Protein AF-A0A7R8ZAE7-F1 (afdb_monomer)

Mean predicted aligned error: 21.18 Å

Solvent-accessible surface area (backbone atoms only — not comparable to full-atom values): 18355 Å² total; per-residue (Å²): 119,70,64,64,54,54,56,55,52,54,53,54,56,59,55,32,67,77,64,79,50,84,82,79,81,77,78,76,81,78,77,84,82,72,87,72,82,91,66,80,77,83,70,81,91,66,102,62,55,78,69,54,59,76,71,53,77,80,89,60,88,59,81,51,98,83,47,67,68,81,86,52,78,82,46,91,56,41,75,66,71,71,48,90,68,58,96,81,78,57,62,100,84,60,82,83,67,78,91,69,73,86,72,80,74,82,67,72,57,91,84,67,61,72,69,82,79,53,76,86,66,75,74,71,74,77,72,50,78,88,81,50,87,70,80,78,78,74,77,74,77,67,88,65,77,55,96,80,68,68,75,81,80,65,85,66,80,85,62,74,58,62,46,77,47,93,97,52,74,79,40,80,46,57,70,58,51,72,47,81,64,49,62,66,88,79,42,41,18,73,85,78,63,48,74,64,72,59,60,33,31,40,35,93,87,70,48,31,35,36,58,69,59,50,52,54,55,65,68,49,84,49,71,69,55,50,60,57,58,69,64,42,42,66,36,26,54,37,70,80,40,30,47,30,90,73,36,91,58,68,51,77,71,49,57,70,70,57,50,53,53,49,41,53,51,45,26,54,46,47,69,77,58,79,130

Organism: Timema douglasi (NCBI:txid61478)

Secondary structure (DSSP, 8-state):
-HHHHHHHHHHHHHHHHTTT------PPPPP----S-------------HHHHHHS----TT-STT-S-TT-TT-TTHHHHSS---TTSS-TT---S-S-------PPPTTSS-GGGS--------PPGGG--SPP------SSPPTT-S-TT--------EE--TTS--EE--SS-EE--S-GGG-B-TTT-PBP-SEEEE-TTS-EEEHHHHHHHHHS--HHHHHHHHTPEEEEEGGGTEE-TTSS--EE-S-HHHHHHHHHHHHHHHTT---

Foldseek 3Di:
DVVVVVVVVVVVVVVCVVVVHDDDDDDDDDDPPDPDDPDDPPDPDDPDDPVVVVVDDDPDQQPDPPRPPPPPCPPPCNCVVVDDADPVNDDPPDDPDDPDDPPPPPPDDPVPDPPVPDPPPVPPPPQPPPNDPDDPPPPPPDPDDDVPSDPPPPPQPLDFDWDDDDVDDIHGDFPAAEDEDLDQPLQAAPPPRDREAFKWWAAPVRHIHHPVRLVVLVVPPDPVSVVRSVRIGIHTYCVCQWHNVSHPDTHGPDDPVVVVVVRVVRSSCCSVDDD

pLDDT: mean 73.82, std 14.14, range [43.09, 95.56]

Radius of gyration: 37.54 Å; Cα contacts (8 Å, |Δi|>4): 171; chains: 1; bounding box: 93×67×87 Å

Sequence (275 aa):
MVEARRKKWKLYKLAAVKVDFQYVAQPKKKELIAFGSKLERRVLSSDTTRFSRQHTPELLHNITPNMYNLKKINSAFYPIISKVTSRKGVGGVAQTAIRFTSQISTTPAPTTYDVTRFPLTSHNMNRYPFNSSKPRVMVVCDNNPGPGTYHVNSKRDRRIEFEHSFGGRKTLRPAVPIKCVPSKSNMMCGECGMTLKGDYWEHRDRTLLCQSCMVSLRTIQDKNTKRKLLNFKKVRECSFIHHHENTTAAIILMDSKSLRRLQNKEAYFQEYFQC

InterPro domains:
  IPR010736 Sperm-tail PG-rich repeat [PF07004] (144-171)
  IPR033602 Ciliary microtubule-associated protein 3 [PTHR31508] (25-273)

Structure (mmCIF, N/CA/C/O backbone):
data_AF-A0A7R8ZAE7-F1
#
_entry.id   AF-A0A7R8ZAE7-F1
#
loop_
_atom_site.group_PDB
_atom_site.id
_atom_site.type_symbol
_atom_site.label_atom_id
_atom_site.label_alt_id
_atom_site.label_comp_id
_atom_site.label_asym_id
_atom_site.label_entity_id
_atom_site.label_seq_id
_atom_site.pdbx_PDB_ins_code
_atom_site.Cartn_x
_atom_site.Cartn_y
_atom_site.Cartn_z
_atom_site.occupancy
_atom_site.B_iso_or_equiv
_atom_site.auth_seq_id
_atom_site.auth_comp_id
_atom_site.auth_asym_id
_atom_site.auth_atom_id
_atom_site.pdbx_PDB_model_num
ATOM 1 N N . MET A 1 1 ? 34.296 19.499 9.124 1.00 48.69 1 MET A N 1
ATOM 2 C CA . MET A 1 1 ? 34.342 20.924 9.558 1.00 48.69 1 MET A CA 1
ATOM 3 C C . MET A 1 1 ? 35.678 21.349 10.186 1.00 48.69 1 MET A C 1
ATOM 5 O O . MET A 1 1 ? 36.113 22.470 9.948 1.00 48.69 1 MET A O 1
ATOM 9 N N . VAL A 1 2 ? 36.355 20.489 10.960 1.00 44.78 2 VAL A N 1
ATOM 10 C CA . VAL A 1 2 ? 37.633 20.817 11.637 1.00 44.78 2 VAL A CA 1
ATOM 11 C C . VAL A 1 2 ? 38.808 20.998 10.657 1.00 44.78 2 VAL A C 1
ATOM 13 O O . VAL A 1 2 ? 39.614 21.913 10.820 1.00 44.78 2 VAL A O 1
ATOM 16 N N . GLU A 1 3 ? 38.879 20.198 9.591 1.00 47.09 3 GLU A N 1
ATOM 17 C CA . GLU A 1 3 ? 39.958 20.284 8.590 1.00 47.09 3 GLU A CA 1
ATOM 18 C C . GLU A 1 3 ? 39.911 21.550 7.728 1.00 47.09 3 GLU A C 1
ATOM 20 O O . GLU A 1 3 ? 40.950 22.156 7.461 1.00 47.09 3 GLU A O 1
ATOM 25 N N . ALA A 1 4 ? 38.712 22.008 7.357 1.00 53.62 4 ALA A N 1
ATOM 26 C CA . ALA A 1 4 ? 38.531 23.258 6.618 1.00 53.62 4 ALA A CA 1
ATOM 27 C C . ALA A 1 4 ? 39.039 24.469 7.425 1.00 53.62 4 ALA A C 1
ATOM 29 O O . ALA A 1 4 ? 39.687 25.363 6.880 1.00 53.62 4 ALA A O 1
ATOM 30 N N . ARG A 1 5 ? 38.835 24.453 8.751 1.00 52.09 5 ARG A N 1
ATOM 31 C CA . ARG A 1 5 ? 39.381 25.457 9.678 1.00 52.09 5 ARG A CA 1
ATOM 32 C C . ARG A 1 5 ? 40.913 25.435 9.724 1.00 52.09 5 ARG A C 1
ATOM 34 O O . ARG A 1 5 ? 41.522 26.501 9.707 1.00 52.09 5 ARG A O 1
ATOM 41 N N . ARG A 1 6 ? 41.541 24.250 9.716 1.00 56.09 6 ARG A N 1
ATOM 42 C CA . ARG A 1 6 ? 43.012 24.104 9.708 1.00 56.09 6 ARG A CA 1
ATOM 43 C C . ARG A 1 6 ? 43.656 24.625 8.418 1.00 56.09 6 ARG A C 1
ATOM 45 O O . ARG A 1 6 ? 44.686 25.291 8.493 1.00 56.09 6 ARG A O 1
ATOM 52 N N . LYS A 1 7 ? 43.048 24.376 7.249 1.00 63.00 7 LYS A N 1
ATOM 53 C CA . LYS A 1 7 ? 43.547 24.892 5.956 1.00 63.00 7 LYS A CA 1
ATOM 54 C C . LYS A 1 7 ? 43.477 26.420 5.878 1.00 63.00 7 LYS A C 1
ATOM 56 O O . LYS A 1 7 ? 44.447 27.050 5.465 1.00 63.00 7 LYS A O 1
ATOM 61 N N . LYS A 1 8 ? 42.381 27.021 6.357 1.00 59.00 8 LYS A N 1
ATOM 62 C CA . LYS A 1 8 ? 42.210 28.484 6.379 1.00 59.00 8 LYS A CA 1
ATOM 63 C C . LYS A 1 8 ? 43.237 29.175 7.292 1.00 59.00 8 LYS A C 1
ATOM 65 O O . LYS A 1 8 ? 43.762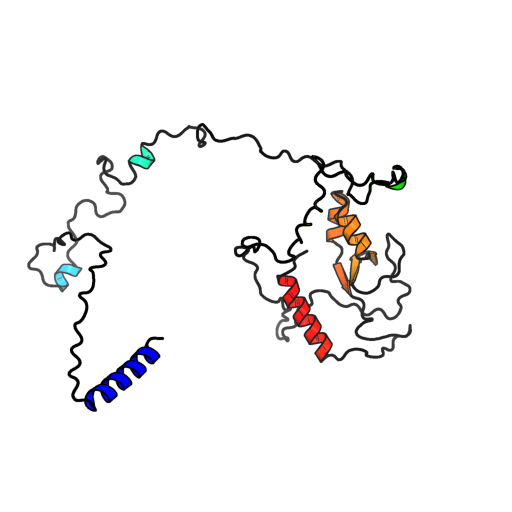 30.222 6.942 1.00 59.00 8 LYS A O 1
ATOM 70 N N . TRP A 1 9 ? 43.591 28.550 8.419 1.00 59.94 9 TRP A N 1
ATOM 71 C CA . TRP A 1 9 ? 44.586 29.078 9.365 1.00 59.94 9 TRP A CA 1
ATOM 72 C C . TRP A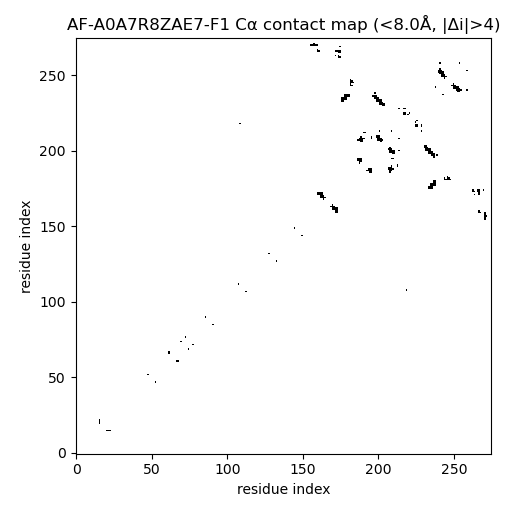 1 9 ? 46.012 29.129 8.790 1.00 59.94 9 TRP A C 1
ATOM 74 O O . TRP A 1 9 ? 46.743 30.085 9.037 1.00 59.94 9 TRP A O 1
ATOM 84 N N . LYS A 1 10 ? 46.401 28.134 7.979 1.00 61.75 10 LYS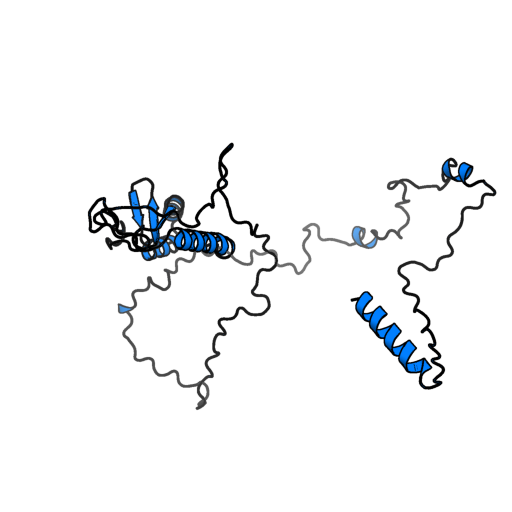 A N 1
ATOM 85 C CA . LYS A 1 10 ? 47.708 28.130 7.296 1.00 61.75 10 LYS A CA 1
ATOM 86 C C . LYS A 1 10 ? 47.837 29.271 6.280 1.00 61.75 10 LYS A C 1
ATOM 88 O O . LYS A 1 10 ? 48.898 29.881 6.202 1.00 61.75 10 LYS A O 1
ATOM 93 N N . LEU A 1 11 ? 46.758 29.586 5.558 1.00 60.47 11 LEU A N 1
ATOM 94 C CA . LEU A 1 11 ? 46.719 30.690 4.590 1.00 60.47 11 LEU A CA 1
ATOM 95 C C . LEU A 1 11 ? 46.919 32.058 5.257 1.00 60.47 11 LEU A C 1
ATOM 97 O O . LEU A 1 11 ? 47.728 32.847 4.779 1.00 60.47 11 LEU A O 1
ATOM 101 N N . TYR A 1 12 ? 46.263 32.320 6.392 1.00 63.22 12 TYR A N 1
ATOM 102 C CA . TYR A 1 12 ? 46.444 33.586 7.116 1.00 63.22 12 TYR A CA 1
ATOM 103 C C . TYR A 1 12 ? 47.854 33.745 7.697 1.00 63.22 12 TYR A C 1
ATOM 105 O O . TYR A 1 12 ? 48.397 34.845 7.689 1.00 63.22 12 TYR A O 1
ATOM 113 N N . LYS A 1 13 ? 48.479 32.647 8.143 1.00 60.66 13 LYS A N 1
ATOM 114 C CA . LYS A 1 13 ? 49.855 32.674 8.655 1.00 60.66 13 LYS A CA 1
ATOM 115 C C . LYS A 1 13 ? 50.875 32.971 7.548 1.00 60.66 13 LYS A C 1
ATOM 117 O O . LYS A 1 13 ? 51.798 33.739 7.774 1.00 60.66 13 LYS A O 1
ATOM 122 N N . LEU A 1 14 ? 50.678 32.409 6.352 1.00 60.94 14 LEU A N 1
ATOM 123 C CA . LEU A 1 14 ? 51.508 32.695 5.173 1.00 60.94 14 LEU A CA 1
ATOM 124 C C . LEU A 1 14 ? 51.332 34.135 4.669 1.00 60.94 14 LEU A C 1
ATOM 126 O O . LEU A 1 14 ? 52.306 34.753 4.252 1.00 60.94 14 LEU A O 1
ATOM 130 N N . ALA A 1 15 ? 50.112 34.675 4.729 1.00 60.59 15 ALA A N 1
ATOM 131 C CA . ALA A 1 15 ? 49.842 36.060 4.352 1.00 60.59 15 ALA A CA 1
ATOM 132 C C . ALA A 1 15 ? 50.469 37.068 5.333 1.00 60.59 15 ALA A C 1
ATOM 134 O O . ALA A 1 15 ? 51.008 38.075 4.891 1.00 60.59 15 ALA A O 1
ATOM 135 N N . ALA A 1 16 ? 50.464 36.783 6.641 1.00 59.00 16 ALA A N 1
ATOM 136 C CA . ALA A 1 16 ? 51.041 37.667 7.661 1.00 59.00 16 ALA A CA 1
ATOM 137 C C . ALA A 1 16 ? 52.574 37.803 7.564 1.00 59.00 16 ALA A C 1
ATOM 139 O O . ALA A 1 16 ? 53.104 38.880 7.817 1.00 59.00 16 ALA A O 1
ATOM 140 N N . VAL A 1 17 ? 53.278 36.745 7.135 1.00 59.94 17 VAL A N 1
ATOM 141 C CA . VAL A 1 17 ? 54.744 36.760 6.929 1.00 59.94 17 VAL A CA 1
ATOM 142 C C . VAL A 1 17 ? 55.161 37.697 5.789 1.00 59.94 17 VAL A C 1
ATOM 144 O O . VAL A 1 17 ? 56.265 38.218 5.810 1.00 59.94 17 VAL A O 1
ATOM 147 N N . LYS A 1 18 ? 54.288 37.951 4.805 1.00 61.53 18 LYS A N 1
ATOM 148 C CA . LYS A 1 18 ? 54.584 38.871 3.693 1.00 61.53 18 LYS A CA 1
ATOM 149 C C . LYS A 1 18 ? 54.455 40.357 4.052 1.00 61.53 18 LYS A C 1
ATOM 151 O O . LYS A 1 18 ? 54.805 41.185 3.222 1.00 61.53 18 LYS A O 1
ATOM 156 N N . VAL A 1 19 ? 53.906 40.695 5.221 1.00 66.44 19 VAL A N 1
ATOM 157 C CA . VAL A 1 19 ? 53.511 42.074 5.577 1.00 66.44 19 VAL A CA 1
ATOM 158 C C . VAL A 1 19 ? 54.167 42.535 6.891 1.00 66.44 19 VAL A C 1
ATOM 160 O O . VAL A 1 19 ? 53.728 43.515 7.475 1.00 66.44 19 VAL A O 1
ATOM 163 N N . ASP A 1 20 ? 55.182 41.821 7.400 1.00 64.19 20 ASP A N 1
ATOM 164 C CA . ASP A 1 20 ? 55.840 42.086 8.700 1.00 64.19 20 ASP A CA 1
ATOM 165 C C . ASP A 1 20 ? 54.861 42.334 9.868 1.00 64.19 20 ASP A C 1
ATOM 167 O O . ASP A 1 20 ? 55.156 43.006 10.855 1.00 64.19 20 ASP A O 1
ATOM 171 N N . PHE A 1 21 ? 53.659 41.756 9.784 1.00 65.06 21 PHE A N 1
ATOM 172 C CA . PHE A 1 21 ? 52.625 41.942 10.790 1.00 65.06 21 PHE A CA 1
ATOM 173 C C . PHE A 1 21 ? 52.765 40.869 11.871 1.00 65.06 21 PHE A C 1
ATOM 175 O O . PHE A 1 21 ? 52.460 39.690 11.656 1.00 65.06 21 PHE A O 1
ATOM 182 N N . GLN A 1 22 ? 53.214 41.270 13.062 1.00 65.62 22 GLN A N 1
ATOM 183 C CA . GLN A 1 22 ? 53.365 40.366 14.199 1.00 65.62 22 GLN A CA 1
ATOM 184 C C . GLN A 1 22 ? 51.987 39.985 14.765 1.00 65.62 22 GLN A C 1
ATOM 186 O O . GLN A 1 22 ? 51.376 40.696 15.560 1.00 65.62 22 GLN A O 1
ATOM 191 N N . TYR A 1 23 ? 51.469 38.835 14.338 1.00 61.50 23 TYR A N 1
ATOM 192 C CA . TYR A 1 23 ? 50.181 38.325 14.801 1.00 61.50 23 TYR A CA 1
ATOM 193 C C . TYR A 1 23 ? 50.268 37.821 16.255 1.00 61.50 23 TYR A C 1
ATOM 195 O O . TYR A 1 23 ? 50.682 36.688 16.508 1.00 61.50 23 TYR A O 1
ATOM 203 N N . VAL A 1 24 ? 49.848 38.646 17.220 1.00 70.75 24 VAL A N 1
ATOM 204 C CA . VAL A 1 24 ? 49.746 38.268 18.641 1.00 70.75 24 VAL A CA 1
ATOM 205 C C . VAL A 1 24 ? 48.351 37.703 18.922 1.00 70.75 24 VAL A C 1
ATOM 207 O O . VAL A 1 24 ? 47.401 38.426 19.215 1.00 70.75 24 VAL A O 1
ATOM 210 N N . ALA A 1 25 ? 48.202 36.381 18.829 1.00 67.81 25 ALA A N 1
ATOM 211 C CA . ALA A 1 25 ? 46.973 35.710 19.243 1.00 67.81 25 ALA A CA 1
ATOM 212 C C . ALA A 1 25 ? 46.916 35.624 20.774 1.00 67.81 25 ALA A C 1
ATOM 214 O O . ALA A 1 25 ? 47.549 34.751 21.362 1.00 67.81 25 ALA A O 1
ATOM 215 N N . GLN A 1 26 ? 46.141 36.491 21.428 1.00 73.19 26 GLN A N 1
ATOM 216 C CA . GLN A 1 26 ? 45.842 36.322 22.851 1.00 73.19 26 GLN A CA 1
ATOM 217 C C . GLN A 1 26 ? 44.805 35.196 23.022 1.00 73.19 26 GLN A C 1
ATOM 219 O O . GLN A 1 26 ? 43.660 35.346 22.578 1.00 73.19 26 GLN A O 1
ATOM 224 N N . PRO A 1 27 ? 45.154 34.043 23.627 1.00 70.31 27 PRO A N 1
ATOM 225 C CA . PRO A 1 27 ? 44.177 32.991 23.861 1.00 70.31 27 PRO A CA 1
ATOM 226 C C . PRO A 1 27 ? 43.151 33.477 24.893 1.00 70.31 27 PRO A C 1
ATOM 228 O O . PRO A 1 27 ? 43.508 33.820 26.020 1.00 70.31 27 PRO A O 1
ATOM 231 N N . LYS A 1 28 ? 41.860 33.484 24.536 1.00 71.19 28 LYS A N 1
ATOM 232 C CA . LYS A 1 28 ? 40.790 33.735 25.515 1.00 71.19 28 LYS A CA 1
ATOM 233 C C . LYS A 1 28 ? 40.873 32.682 26.626 1.00 71.19 28 LYS A C 1
ATOM 235 O O . LYS A 1 28 ? 40.905 31.483 26.334 1.00 71.19 28 LYS A O 1
ATOM 240 N N . LYS A 1 29 ? 40.895 33.122 27.891 1.00 73.94 29 LYS A N 1
ATOM 241 C CA . LYS A 1 29 ? 40.7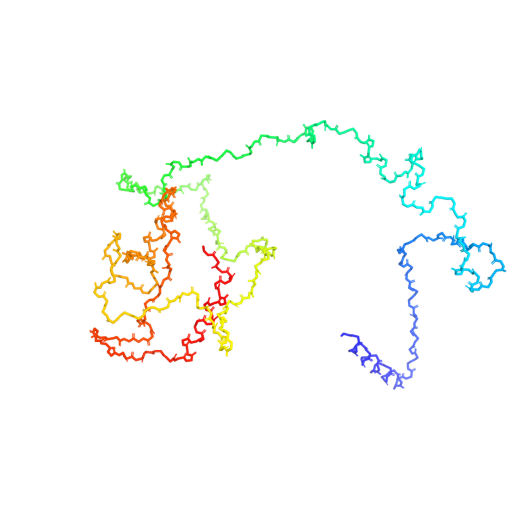83 32.232 29.059 1.00 73.94 29 LYS A CA 1
ATOM 242 C C . LYS A 1 29 ? 39.520 31.387 28.890 1.00 73.94 29 LYS A C 1
ATOM 244 O O . LYS A 1 29 ? 38.435 31.929 28.704 1.00 73.94 29 LYS A O 1
ATOM 249 N N . LYS A 1 30 ? 39.671 30.061 28.907 1.00 69.69 30 LYS A N 1
ATOM 250 C CA . LYS A 1 30 ? 38.528 29.146 28.860 1.00 69.69 30 LYS A CA 1
ATOM 251 C C . LYS A 1 30 ? 37.718 29.337 30.138 1.00 69.69 30 LYS A C 1
ATOM 253 O O . LYS A 1 30 ? 38.275 29.237 31.230 1.00 69.69 30 LYS A O 1
ATOM 258 N N . GLU A 1 31 ? 36.429 29.606 29.997 1.00 72.31 31 GLU A N 1
ATOM 259 C CA . GLU A 1 31 ? 35.508 29.607 31.127 1.00 72.31 31 GLU A CA 1
ATOM 260 C C . GLU A 1 31 ? 35.454 28.198 31.730 1.00 72.31 31 GLU A C 1
ATOM 262 O O . GLU A 1 31 ? 35.449 27.191 31.014 1.00 72.31 31 GLU A O 1
ATOM 267 N N . LEU A 1 32 ? 35.472 28.120 33.060 1.00 63.50 32 LEU A N 1
ATOM 268 C CA . LEU A 1 32 ? 35.376 26.855 33.777 1.00 63.50 32 LEU A CA 1
ATOM 269 C C . LEU A 1 32 ? 33.938 26.342 33.661 1.00 63.50 32 LEU A C 1
ATOM 271 O O . LEU A 1 32 ? 33.075 26.706 34.455 1.00 63.50 32 LEU A O 1
ATOM 275 N N . ILE A 1 33 ? 33.683 25.489 32.672 1.00 59.88 33 ILE A N 1
ATOM 276 C CA . ILE A 1 33 ? 32.427 24.746 32.555 1.00 59.88 33 ILE A CA 1
ATOM 277 C C . ILE A 1 33 ? 32.439 23.672 33.652 1.00 59.88 33 ILE A C 1
ATOM 279 O O . ILE A 1 33 ? 32.986 22.586 33.470 1.00 59.88 33 ILE A O 1
ATOM 283 N N . ALA A 1 34 ? 31.908 23.996 34.830 1.00 50.62 34 ALA A N 1
ATOM 284 C CA . ALA A 1 34 ? 31.822 23.063 35.947 1.00 50.62 34 ALA A CA 1
ATOM 285 C C . ALA A 1 34 ? 30.509 22.272 35.882 1.00 50.62 34 ALA A C 1
ATOM 287 O O . ALA A 1 34 ? 29.477 22.717 36.374 1.00 50.62 34 ALA A O 1
ATOM 288 N N . PHE A 1 35 ? 30.567 21.061 35.329 1.00 48.69 35 PHE A N 1
ATOM 289 C CA . PHE A 1 35 ? 29.697 19.985 35.799 1.00 48.69 35 PHE A CA 1
ATOM 290 C C . PHE A 1 35 ? 30.444 19.262 36.930 1.00 48.69 35 PHE A C 1
ATOM 292 O O . PHE A 1 35 ? 31.448 18.598 36.679 1.00 48.69 35 PHE A O 1
ATOM 299 N N . GLY A 1 36 ? 29.989 19.433 38.177 1.00 62.06 36 GLY A N 1
ATOM 300 C CA . GLY A 1 36 ? 30.556 18.781 39.368 1.00 62.06 36 GLY A CA 1
ATOM 301 C C . GLY A 1 36 ? 30.955 19.744 40.494 1.00 62.06 36 GLY A C 1
ATOM 302 O O . GLY A 1 36 ? 31.185 20.932 40.271 1.00 62.06 36 GLY A O 1
ATOM 303 N N . SER A 1 37 ? 31.014 19.231 41.728 1.00 61.59 37 SER A N 1
ATOM 304 C CA . SER A 1 37 ? 31.374 20.007 42.920 1.00 61.59 37 SER A CA 1
ATOM 305 C C . SER A 1 37 ? 32.875 20.325 42.956 1.00 61.59 37 SER A C 1
ATOM 307 O O . SER A 1 37 ? 33.714 19.464 42.700 1.00 61.59 37 SER A O 1
ATOM 309 N N . LYS A 1 38 ? 33.230 21.564 43.330 1.00 60.31 38 LYS A N 1
ATOM 310 C CA . LYS A 1 38 ? 34.619 22.000 43.603 1.00 60.31 38 LYS A CA 1
ATOM 311 C C . LYS A 1 38 ? 35.117 21.550 44.985 1.00 60.31 38 LYS A C 1
ATOM 313 O O . LYS A 1 38 ? 35.968 22.205 45.577 1.00 60.31 38 LYS A O 1
ATOM 318 N N . LEU A 1 39 ? 34.529 20.491 45.539 1.00 63.91 39 LEU A N 1
ATOM 319 C CA . LEU A 1 39 ? 34.953 19.970 46.831 1.00 63.91 39 LEU A CA 1
ATOM 320 C C . LEU A 1 39 ? 36.335 19.341 46.669 1.00 63.91 39 LEU A C 1
ATOM 322 O O . LEU A 1 39 ? 36.574 18.583 45.726 1.00 63.91 39 LEU A O 1
ATOM 326 N N . GLU A 1 40 ? 37.231 19.654 47.599 1.00 57.38 40 GLU A N 1
ATOM 327 C CA . GLU A 1 40 ? 38.510 18.969 47.715 1.00 57.38 40 GLU A CA 1
ATOM 328 C C . GLU A 1 40 ? 38.237 17.472 47.872 1.00 57.38 40 GLU A C 1
ATOM 330 O O . GLU A 1 40 ? 37.535 17.035 48.792 1.00 57.38 40 GLU A O 1
ATOM 335 N N . ARG A 1 41 ? 38.739 16.664 46.933 1.00 59.16 41 ARG A N 1
ATOM 336 C CA . ARG A 1 41 ? 38.649 15.213 47.074 1.00 59.16 41 ARG A CA 1
ATOM 337 C C . ARG A 1 41 ? 39.502 14.837 48.274 1.00 59.16 41 ARG A C 1
ATOM 339 O O . ARG A 1 41 ? 40.721 14.970 48.214 1.00 59.16 41 ARG A O 1
ATOM 346 N N . ARG A 1 42 ? 38.871 14.338 49.339 1.00 55.00 42 ARG A N 1
ATOM 347 C CA . ARG A 1 42 ? 39.589 13.657 50.416 1.00 55.00 42 ARG A CA 1
ATOM 348 C C . ARG A 1 42 ? 40.291 12.451 49.807 1.00 55.00 42 ARG A C 1
ATOM 350 O O . ARG A 1 42 ? 39.654 11.450 49.491 1.00 55.00 42 ARG A O 1
ATOM 357 N N . VAL A 1 43 ? 41.592 12.572 49.588 1.00 56.47 43 VAL A N 1
ATOM 358 C CA . VAL A 1 43 ? 42.435 11.427 49.265 1.00 56.47 43 VAL A CA 1
ATOM 359 C C . VAL A 1 43 ? 42.589 10.652 50.570 1.00 56.47 43 VAL A C 1
ATOM 361 O O . VAL A 1 43 ? 42.968 11.237 51.582 1.00 56.47 43 VAL A O 1
ATOM 364 N N . LEU A 1 44 ? 42.221 9.369 50.576 1.00 56.91 44 LEU A N 1
ATOM 365 C CA . LEU A 1 44 ? 42.400 8.498 51.740 1.00 56.91 44 LEU A CA 1
ATOM 366 C C . LEU A 1 44 ? 43.861 8.576 52.211 1.00 56.91 44 LEU A C 1
ATOM 368 O O . LEU A 1 44 ? 44.783 8.344 51.424 1.00 56.91 44 LEU A O 1
ATOM 372 N N . SER A 1 45 ? 44.065 8.923 53.482 1.00 56.81 45 SER A N 1
ATOM 373 C CA . SER A 1 45 ? 45.380 8.985 54.116 1.00 56.81 45 SER A CA 1
ATOM 374 C C . SER A 1 45 ? 45.929 7.569 54.275 1.00 56.81 45 SER A C 1
ATOM 376 O O . SER A 1 45 ? 45.507 6.838 55.168 1.00 56.81 45 SER A O 1
ATOM 378 N N . SER A 1 46 ? 46.842 7.149 53.404 1.00 56.50 46 SER A N 1
ATOM 379 C CA . SER A 1 46 ? 47.697 5.999 53.703 1.00 56.50 46 SER A CA 1
ATOM 380 C C . SER A 1 46 ? 48.991 6.051 52.896 1.00 56.50 46 SER A C 1
ATOM 382 O O . SER A 1 46 ? 48.963 6.186 51.664 1.00 56.50 46 SER A O 1
ATOM 384 N N . ASP A 1 47 ? 50.102 5.904 53.618 1.00 57.31 47 ASP A N 1
ATOM 385 C CA . ASP A 1 47 ? 51.478 5.723 53.139 1.00 57.31 47 ASP A CA 1
ATOM 386 C C . ASP A 1 47 ? 51.662 4.334 52.511 1.00 57.31 47 ASP A C 1
ATOM 388 O O . ASP A 1 47 ? 52.494 3.528 52.921 1.00 57.31 47 ASP A O 1
ATOM 392 N N . THR A 1 48 ? 50.817 3.996 51.539 1.00 62.97 48 THR A N 1
ATOM 393 C CA . THR A 1 48 ? 50.789 2.664 50.932 1.00 62.97 48 THR A CA 1
ATOM 394 C C . THR A 1 48 ? 51.048 2.727 49.434 1.00 62.97 48 THR A C 1
ATOM 396 O O . THR A 1 48 ? 50.634 3.651 48.727 1.00 62.97 48 THR A O 1
ATOM 399 N N . THR A 1 49 ? 51.759 1.715 48.935 1.00 71.88 49 THR A N 1
ATOM 400 C CA . THR A 1 49 ? 52.060 1.555 47.512 1.00 71.88 49 THR A CA 1
ATOM 401 C C . THR A 1 49 ? 50.780 1.330 46.703 1.00 71.88 49 THR A C 1
ATOM 403 O O . THR A 1 49 ? 49.774 0.816 47.196 1.00 71.88 49 THR A O 1
ATOM 406 N N . ARG A 1 50 ? 50.820 1.686 45.412 1.00 65.75 50 ARG A N 1
ATOM 407 C CA . ARG A 1 50 ? 49.676 1.562 44.489 1.00 65.75 50 ARG A CA 1
ATOM 408 C C . ARG A 1 50 ? 49.099 0.141 44.429 1.00 65.75 50 ARG A C 1
ATOM 410 O O . ARG A 1 50 ? 47.894 -0.004 44.262 1.00 65.75 50 ARG A O 1
ATOM 417 N N . PHE A 1 51 ? 49.957 -0.871 44.577 1.00 73.56 51 PHE A N 1
ATOM 418 C CA . PHE A 1 51 ? 49.570 -2.281 44.623 1.00 73.56 51 PHE A CA 1
ATOM 419 C C . PHE A 1 51 ? 48.791 -2.614 45.900 1.00 73.56 51 PHE A C 1
ATOM 421 O O . PHE A 1 51 ? 47.706 -3.178 45.828 1.00 73.56 51 PHE A O 1
ATOM 428 N N . SER A 1 52 ? 49.286 -2.176 47.063 1.00 70.25 52 SER A N 1
ATOM 429 C CA . SER A 1 52 ? 48.599 -2.389 48.340 1.00 70.25 52 SER A CA 1
ATOM 430 C C . SER A 1 52 ? 47.202 -1.751 48.337 1.00 70.25 52 SER A C 1
ATOM 432 O O . SER A 1 52 ? 46.232 -2.396 48.721 1.00 70.25 52 SER A O 1
ATOM 434 N N . ARG A 1 53 ? 47.053 -0.556 47.742 1.00 66.69 53 ARG A N 1
ATOM 435 C CA . ARG A 1 53 ? 45.748 0.119 47.594 1.00 66.69 53 ARG A CA 1
ATOM 436 C C . ARG A 1 53 ? 44.696 -0.662 46.809 1.00 66.69 53 ARG A C 1
ATOM 438 O O . ARG A 1 53 ? 43.513 -0.472 47.062 1.00 66.69 53 ARG A O 1
ATOM 445 N N . GLN A 1 54 ? 45.093 -1.498 45.849 1.00 68.69 54 GLN A N 1
ATOM 446 C CA . GLN A 1 54 ? 44.133 -2.323 45.103 1.00 68.69 54 GLN A CA 1
ATOM 447 C C . GLN A 1 54 ? 43.584 -3.477 45.943 1.00 68.69 54 GLN A C 1
ATOM 449 O O . GLN A 1 54 ? 42.494 -3.967 45.660 1.00 68.69 54 GLN A O 1
ATOM 454 N N . HIS A 1 55 ? 44.330 -3.898 46.963 1.00 69.81 55 HIS A N 1
ATOM 455 C CA . HIS A 1 55 ? 43.995 -5.046 47.798 1.00 69.81 55 HIS A CA 1
ATOM 456 C C . HIS A 1 55 ? 43.511 -4.659 49.198 1.00 69.81 55 HIS A C 1
ATOM 458 O O . HIS A 1 55 ? 42.926 -5.492 49.886 1.00 69.81 55 HIS A O 1
ATOM 464 N N . THR A 1 56 ? 43.701 -3.409 49.626 1.00 66.19 56 THR A N 1
ATOM 465 C CA . THR A 1 56 ? 43.133 -2.910 50.878 1.00 66.19 56 THR A CA 1
ATOM 466 C C . THR A 1 56 ? 41.636 -2.645 50.715 1.00 66.19 56 THR A C 1
ATOM 468 O O . THR A 1 56 ? 41.267 -1.809 49.885 1.00 66.19 56 THR A O 1
ATOM 471 N N . PRO A 1 57 ? 40.763 -3.292 51.504 1.00 63.56 57 PRO A N 1
ATOM 472 C CA . PRO A 1 57 ? 39.344 -2.975 51.495 1.00 63.56 57 PRO A CA 1
ATOM 473 C C . PRO A 1 57 ? 39.129 -1.550 52.017 1.00 63.56 57 PRO A C 1
ATOM 475 O O . PRO A 1 57 ? 39.723 -1.144 53.018 1.00 63.56 57 PRO A O 1
ATOM 478 N N . GLU A 1 58 ? 38.269 -0.779 51.352 1.00 63.19 58 GLU A N 1
ATOM 479 C CA . GLU A 1 58 ? 37.856 0.524 51.867 1.00 63.19 58 GLU A CA 1
ATOM 480 C C . GLU A 1 58 ? 37.092 0.310 53.183 1.00 63.19 58 GLU A C 1
ATOM 482 O O . GLU A 1 58 ? 35.992 -0.235 53.189 1.00 63.19 58 GLU A O 1
ATOM 487 N N . LEU A 1 59 ? 37.659 0.726 54.319 1.00 63.06 59 LEU A N 1
ATOM 488 C CA . LEU A 1 59 ? 37.021 0.633 55.643 1.00 63.06 59 LEU A CA 1
ATOM 489 C C . LEU A 1 59 ? 35.979 1.747 55.859 1.00 63.06 59 LEU A C 1
ATOM 491 O O . LEU A 1 59 ? 35.916 2.378 56.916 1.00 63.06 59 LEU A O 1
ATOM 495 N N . LEU A 1 60 ? 35.166 2.042 54.847 1.00 62.03 60 LEU A N 1
ATOM 496 C CA . LEU A 1 60 ? 34.067 2.991 54.981 1.00 62.03 60 LEU A CA 1
ATOM 497 C C . LEU A 1 60 ? 32.860 2.263 55.583 1.00 62.03 60 LEU A C 1
ATOM 499 O O . LEU A 1 60 ? 32.416 1.234 55.085 1.00 62.03 60 LEU A O 1
ATOM 503 N N . HIS A 1 61 ? 32.292 2.784 56.668 1.00 62.97 61 HIS A N 1
ATOM 504 C CA . HIS A 1 61 ? 31.010 2.269 57.148 1.00 62.97 61 HIS A CA 1
ATOM 505 C C . HIS A 1 61 ? 29.908 2.642 56.134 1.00 62.97 61 HIS A C 1
ATOM 507 O O . HIS A 1 61 ? 29.785 3.812 55.775 1.00 62.97 61 HIS A O 1
ATOM 513 N N . ASN A 1 62 ? 29.080 1.666 55.730 1.00 60.38 62 ASN A N 1
ATOM 514 C CA . ASN A 1 62 ? 27.898 1.809 54.850 1.00 60.38 62 ASN A CA 1
ATOM 515 C C . ASN A 1 62 ? 28.152 1.890 53.326 1.00 60.38 62 ASN A C 1
ATOM 517 O O . ASN A 1 62 ? 27.619 2.769 52.654 1.00 60.38 62 ASN A O 1
ATOM 521 N N . ILE A 1 63 ? 28.931 0.961 52.765 1.00 61.00 63 ILE A N 1
ATOM 522 C CA . ILE A 1 63 ? 29.280 0.937 51.324 1.00 61.00 63 ILE A CA 1
ATOM 523 C C . ILE A 1 63 ? 28.236 0.203 50.466 1.00 61.00 63 ILE A C 1
ATOM 525 O O . ILE A 1 63 ? 28.179 0.386 49.252 1.00 61.00 63 ILE A O 1
ATOM 529 N N . THR A 1 64 ? 27.387 -0.637 51.066 1.00 60.16 64 THR A N 1
ATOM 530 C CA . THR A 1 64 ? 26.378 -1.368 50.290 1.00 60.16 64 THR A CA 1
ATOM 531 C C . THR A 1 64 ? 25.180 -0.465 49.968 1.00 60.16 64 THR A C 1
ATOM 533 O O . THR A 1 64 ? 24.784 0.351 50.806 1.00 60.16 64 THR A O 1
ATOM 536 N N . PRO A 1 65 ? 24.542 -0.626 48.791 1.00 57.72 65 PRO A N 1
ATOM 537 C CA . PRO A 1 65 ? 23.383 0.178 48.385 1.00 57.72 65 PRO A CA 1
ATOM 538 C C . PRO A 1 65 ? 22.175 0.087 49.343 1.00 57.72 65 PRO A C 1
ATOM 540 O O . PRO A 1 65 ? 21.254 0.888 49.228 1.00 57.72 65 PRO A O 1
ATOM 543 N N . ASN A 1 66 ? 22.200 -0.828 50.321 1.00 58.44 66 ASN A N 1
ATOM 544 C CA . ASN A 1 66 ? 21.166 -1.009 51.343 1.00 58.44 66 ASN A CA 1
ATOM 545 C C . ASN A 1 66 ? 21.581 -0.570 52.763 1.00 58.44 66 ASN A C 1
ATOM 547 O O . ASN A 1 66 ? 20.801 -0.749 53.693 1.00 58.44 66 ASN A O 1
ATOM 551 N N . MET A 1 67 ? 22.772 0.007 52.964 1.00 60.00 67 MET A N 1
ATOM 552 C CA . MET A 1 67 ? 23.250 0.426 54.296 1.00 60.00 67 MET A CA 1
ATOM 553 C C . MET A 1 67 ? 23.122 1.933 54.570 1.00 60.00 67 MET A C 1
ATOM 555 O O . MET A 1 67 ? 23.637 2.429 55.574 1.00 60.00 67 MET A O 1
ATOM 559 N N . TYR A 1 68 ? 22.423 2.696 53.723 1.00 61.72 68 TYR A N 1
ATOM 560 C CA . TYR A 1 68 ? 22.153 4.103 54.020 1.00 61.72 68 TYR A CA 1
ATOM 561 C C . TYR A 1 68 ? 21.320 4.231 55.299 1.00 61.72 68 TYR A C 1
ATOM 563 O O . TYR A 1 68 ? 20.305 3.562 55.479 1.00 61.72 68 TYR A O 1
ATOM 571 N N . ASN A 1 69 ? 21.739 5.123 56.195 1.00 58.09 69 ASN A N 1
ATOM 572 C CA . ASN A 1 69 ? 21.047 5.338 57.457 1.00 58.09 69 ASN A CA 1
ATOM 573 C C . ASN A 1 69 ? 19.722 6.082 57.198 1.00 58.09 69 ASN A C 1
ATOM 575 O O . ASN A 1 69 ? 19.690 7.313 57.151 1.00 58.09 69 ASN A O 1
ATOM 579 N N . LEU A 1 70 ? 18.635 5.324 57.007 1.00 57.19 70 LEU A N 1
ATOM 580 C CA . LEU A 1 70 ? 17.293 5.817 56.649 1.00 57.19 70 LEU A CA 1
ATOM 581 C C . LEU A 1 70 ? 16.716 6.820 57.663 1.00 57.19 70 LEU A C 1
ATOM 583 O O . LEU A 1 70 ? 15.792 7.561 57.343 1.00 57.19 70 LEU A O 1
ATOM 587 N N . LYS A 1 71 ? 17.276 6.873 58.878 1.00 58.28 71 LYS A N 1
ATOM 588 C CA . LYS A 1 71 ? 16.895 7.831 59.924 1.00 58.28 71 LYS A CA 1
ATOM 589 C C . LYS A 1 71 ? 17.349 9.267 59.631 1.00 58.28 71 LYS A C 1
ATOM 591 O O . LYS A 1 71 ? 16.826 10.196 60.240 1.00 58.28 71 LYS A O 1
ATOM 596 N N . LYS A 1 72 ? 18.310 9.487 58.722 1.00 57.31 72 LYS A N 1
ATOM 597 C CA . LYS A 1 72 ? 18.721 10.844 58.326 1.00 57.31 72 LYS A CA 1
ATOM 598 C C . LYS A 1 72 ? 17.767 11.396 57.263 1.00 57.31 72 LYS A C 1
ATOM 600 O O . LYS A 1 72 ? 17.788 10.986 56.107 1.00 57.31 72 LYS A O 1
ATOM 605 N N . ILE A 1 73 ? 16.991 12.396 57.677 1.00 55.97 73 ILE A N 1
ATOM 606 C CA . ILE A 1 73 ? 15.935 13.126 56.947 1.00 55.97 73 ILE A CA 1
ATOM 607 C C . ILE A 1 73 ? 16.427 13.816 55.649 1.00 55.97 73 ILE A C 1
ATOM 609 O O . ILE A 1 73 ? 15.631 14.263 54.832 1.00 55.97 73 ILE A O 1
ATOM 613 N N . ASN A 1 74 ? 17.737 13.828 55.383 1.00 57.34 74 ASN A N 1
ATOM 614 C CA . ASN A 1 74 ? 18.349 14.521 54.242 1.00 57.34 74 ASN A CA 1
ATOM 615 C C . ASN A 1 74 ? 18.432 13.681 52.954 1.00 57.34 74 ASN A C 1
ATOM 617 O O . ASN A 1 74 ? 19.147 14.056 52.024 1.00 57.34 74 ASN A O 1
ATOM 621 N N . SER A 1 75 ? 17.768 12.524 52.882 1.00 66.69 75 SER A N 1
ATOM 622 C CA . SER A 1 75 ? 17.731 11.765 51.630 1.00 66.69 75 SER A CA 1
ATOM 623 C C . SER A 1 75 ? 16.923 12.533 50.578 1.00 66.69 75 SER A C 1
ATOM 625 O O . SER A 1 75 ? 15.867 13.091 50.875 1.00 66.69 75 SER A O 1
ATOM 627 N N . ALA A 1 76 ? 17.390 12.539 49.326 1.00 67.06 76 ALA A N 1
ATOM 628 C CA . ALA A 1 76 ? 16.697 13.202 48.214 1.00 67.06 76 ALA A CA 1
ATOM 629 C C . ALA A 1 76 ? 15.246 12.706 48.019 1.00 67.06 76 ALA A C 1
ATOM 631 O O . ALA A 1 76 ? 14.423 13.393 47.420 1.00 67.06 76 ALA A O 1
ATOM 632 N N . PHE A 1 77 ? 14.929 11.523 48.552 1.00 60.62 77 PHE A N 1
ATOM 633 C CA . PHE A 1 77 ? 13.613 10.897 48.479 1.00 60.62 77 PHE A CA 1
ATOM 634 C C . PHE A 1 77 ? 12.668 11.295 49.616 1.00 60.62 77 PHE A C 1
ATOM 636 O O . PHE A 1 77 ? 11.465 11.080 49.488 1.00 60.62 77 PHE A O 1
ATOM 643 N N . TYR A 1 78 ? 13.163 11.907 50.697 1.00 71.50 78 TYR A N 1
ATOM 644 C CA . TYR A 1 78 ? 12.328 12.343 51.815 1.00 71.50 78 TYR A CA 1
ATOM 645 C C . TYR A 1 78 ? 11.126 13.204 51.383 1.00 71.50 78 TYR A C 1
ATOM 647 O O . TYR A 1 78 ? 10.013 12.825 51.732 1.00 71.50 78 TYR A O 1
ATOM 655 N N . PRO A 1 79 ? 11.270 14.268 50.562 1.00 69.19 79 PRO A N 1
ATOM 656 C CA . PRO A 1 79 ? 10.124 15.076 50.125 1.00 69.19 79 PRO A CA 1
ATOM 657 C C . PRO A 1 79 ? 9.147 14.339 49.194 1.00 69.19 79 PRO A C 1
ATOM 659 O O . PRO A 1 79 ? 8.025 14.800 49.007 1.00 69.19 79 PRO A O 1
ATOM 662 N N . ILE A 1 80 ? 9.552 13.215 48.594 1.00 70.50 80 ILE A N 1
ATOM 663 C CA . ILE A 1 80 ? 8.677 12.379 47.757 1.00 70.50 80 ILE A CA 1
ATOM 664 C C . ILE A 1 80 ? 7.843 11.453 48.647 1.00 70.50 80 ILE A C 1
ATOM 666 O O . ILE A 1 80 ? 6.642 11.317 48.434 1.00 70.50 80 ILE A O 1
ATOM 670 N N . ILE A 1 81 ? 8.475 10.851 49.657 1.00 67.88 81 ILE A N 1
ATOM 671 C CA . ILE A 1 81 ? 7.850 9.884 50.569 1.00 67.88 81 ILE A CA 1
ATOM 672 C C . ILE A 1 81 ? 6.979 10.595 51.618 1.00 67.88 81 ILE A C 1
ATOM 674 O O . ILE A 1 81 ? 5.913 10.101 51.968 1.00 67.88 81 ILE A O 1
ATOM 678 N N . SER A 1 82 ? 7.390 11.773 52.098 1.00 70.81 82 SER A N 1
ATOM 679 C CA . SER A 1 82 ? 6.639 12.554 53.093 1.00 70.81 82 SER A CA 1
ATOM 680 C C . SER A 1 82 ? 5.492 13.374 52.497 1.00 70.81 82 SER A C 1
ATOM 682 O O . SER A 1 82 ? 4.721 13.994 53.233 1.00 70.81 82 SER A O 1
ATOM 684 N N . LYS A 1 83 ? 5.343 13.382 51.167 1.00 74.69 83 LYS A N 1
ATOM 685 C CA . LYS A 1 83 ? 4.248 14.084 50.505 1.00 74.69 83 LYS A CA 1
ATOM 686 C C . LYS A 1 83 ? 2.934 13.371 50.810 1.00 74.69 83 LYS A C 1
ATOM 688 O O . LYS A 1 83 ? 2.735 12.227 50.418 1.00 74.69 83 LYS A O 1
ATOM 693 N N . VAL A 1 84 ? 2.011 14.066 51.471 1.00 69.31 84 VAL A N 1
ATOM 694 C CA . VAL A 1 84 ? 0.659 13.553 51.722 1.00 69.31 84 VAL A CA 1
ATOM 695 C C . VAL A 1 84 ? -0.058 13.380 50.379 1.00 69.31 84 VAL A C 1
ATOM 697 O O . VAL A 1 84 ? -0.475 14.351 49.749 1.00 69.31 84 VAL A O 1
ATOM 700 N N . THR A 1 85 ? -0.167 12.139 49.904 1.00 69.75 85 THR A N 1
ATOM 701 C CA . THR A 1 85 ? -0.887 11.786 48.673 1.00 69.75 85 THR A CA 1
ATOM 702 C C . THR A 1 85 ? -2.301 11.308 48.982 1.00 69.75 85 THR A C 1
ATOM 704 O O . THR A 1 85 ? -2.541 10.654 49.998 1.00 69.75 85 THR A O 1
ATOM 707 N N . SER A 1 86 ? -3.254 11.583 48.087 1.00 71.19 86 SER A N 1
ATOM 708 C CA . SER A 1 86 ? -4.605 11.033 48.214 1.00 71.19 86 SER A CA 1
ATOM 709 C C . SER A 1 86 ? -4.564 9.502 48.101 1.00 71.19 86 SER A C 1
ATOM 711 O O . SER A 1 86 ? -3.866 8.952 47.250 1.00 71.19 86 SER A O 1
ATOM 713 N N . ARG A 1 87 ? -5.357 8.790 48.915 1.00 68.50 87 ARG A N 1
ATOM 714 C CA . ARG A 1 87 ? -5.484 7.318 48.828 1.00 68.50 87 ARG A CA 1
ATOM 715 C C . ARG A 1 87 ? -5.961 6.826 47.454 1.00 68.50 87 ARG A C 1
ATOM 717 O O . ARG A 1 87 ? -5.756 5.669 47.117 1.00 68.50 87 ARG A O 1
ATOM 724 N N . LYS A 1 88 ? -6.606 7.699 46.674 1.00 72.00 88 LYS A N 1
ATOM 725 C CA . LYS A 1 88 ? -7.123 7.400 45.332 1.00 72.00 88 LYS A CA 1
ATOM 726 C C . LYS A 1 88 ? -6.088 7.624 44.217 1.00 72.00 88 LYS A C 1
ATOM 728 O O . LYS A 1 88 ? -6.387 7.312 43.073 1.00 72.00 88 LYS A O 1
ATOM 733 N N . GLY A 1 89 ? -4.908 8.182 44.517 1.00 67.38 89 GLY A N 1
ATOM 734 C CA . GLY A 1 89 ? -3.841 8.421 43.532 1.00 67.38 89 GLY A CA 1
ATOM 735 C C . GLY A 1 89 ? -4.116 9.549 42.529 1.00 67.38 89 GLY A C 1
ATOM 736 O O . GLY A 1 89 ? -3.341 9.741 41.597 1.00 67.38 89 GLY A O 1
ATOM 737 N N . VAL A 1 90 ? -5.197 10.312 42.713 1.00 68.62 90 VAL A N 1
ATOM 738 C CA . VAL A 1 90 ? -5.593 11.419 41.829 1.00 68.62 90 VAL A CA 1
ATOM 739 C C . VAL A 1 90 ? -5.644 12.723 42.625 1.00 68.62 90 VAL A C 1
ATOM 741 O O . VAL A 1 90 ? -6.094 12.738 43.776 1.00 68.62 90 VAL A O 1
ATOM 744 N N . GLY A 1 91 ? -5.129 13.811 42.046 1.00 70.38 91 GLY A N 1
ATOM 745 C CA . GLY A 1 91 ? -5.132 15.136 42.676 1.00 70.38 91 GLY A CA 1
ATOM 746 C C . GLY A 1 91 ? -6.550 15.691 42.846 1.00 70.38 91 GLY A C 1
ATOM 747 O O . GLY A 1 91 ? -7.450 15.317 42.100 1.00 70.38 91 GLY A O 1
ATOM 748 N N . GLY A 1 92 ? -6.752 16.610 43.798 1.00 66.94 92 GLY A N 1
ATOM 749 C CA . GLY A 1 92 ? -8.080 17.146 44.151 1.00 66.94 92 GLY A CA 1
ATOM 750 C C . GLY A 1 92 ? -8.832 17.875 43.026 1.00 66.94 92 GLY A C 1
ATOM 751 O O . GLY A 1 92 ? -10.023 18.120 43.161 1.00 66.94 92 GLY A O 1
ATOM 752 N N . VAL A 1 93 ? -8.162 18.181 41.911 1.00 69.56 93 VAL A N 1
ATOM 753 C CA . VAL A 1 93 ? -8.738 18.856 40.730 1.00 69.56 93 VAL A CA 1
ATOM 754 C C . VAL A 1 93 ? -8.812 17.913 39.515 1.00 69.56 93 VAL A C 1
ATOM 756 O O . VAL A 1 93 ? -9.131 18.326 38.404 1.00 69.56 93 VAL A O 1
ATOM 759 N N . ALA A 1 94 ? -8.486 16.629 39.681 1.00 71.06 94 ALA A N 1
ATOM 760 C CA . ALA A 1 94 ? -8.501 15.686 38.573 1.00 71.06 94 ALA A CA 1
ATOM 761 C C . ALA A 1 94 ? -9.938 15.267 38.230 1.00 71.06 94 ALA A C 1
ATOM 763 O O . ALA A 1 94 ? -10.632 14.646 39.033 1.00 71.06 94 ALA A O 1
ATOM 764 N N . GLN A 1 95 ? -10.372 15.580 37.009 1.00 67.00 95 GLN A N 1
ATOM 765 C CA . GLN A 1 95 ? -11.646 15.121 36.464 1.00 67.00 95 GLN A CA 1
ATOM 766 C C . GLN A 1 95 ? -11.569 13.605 36.205 1.00 67.00 95 GLN A C 1
ATOM 768 O O . GLN A 1 95 ? -10.936 13.168 35.248 1.00 67.00 95 GLN A O 1
ATOM 773 N N . THR A 1 96 ? -12.193 12.799 37.069 1.00 74.38 96 THR A N 1
ATOM 774 C CA . THR A 1 96 ? -12.230 11.324 36.965 1.00 74.38 96 THR A CA 1
ATOM 775 C C . THR A 1 96 ? -13.382 10.798 36.108 1.00 74.38 96 THR A C 1
ATOM 777 O O . THR A 1 96 ? -13.461 9.600 35.845 1.00 74.38 96 THR A O 1
ATOM 780 N N . ALA A 1 97 ? -14.282 11.678 35.664 1.00 75.06 97 ALA A N 1
ATOM 781 C CA . ALA A 1 97 ? -15.372 11.317 34.771 1.00 75.06 97 ALA A CA 1
ATOM 782 C C . ALA A 1 97 ? -14.847 10.993 33.361 1.00 75.06 97 ALA A C 1
ATOM 784 O O . ALA A 1 97 ? -13.962 11.674 32.839 1.00 75.06 97 ALA A O 1
ATOM 785 N N . ILE A 1 98 ? -15.425 9.967 32.730 1.00 74.19 98 ILE A N 1
ATOM 786 C CA . ILE A 1 98 ? -15.133 9.586 31.345 1.00 74.19 98 ILE A CA 1
ATOM 787 C C . ILE A 1 98 ? -15.482 10.775 30.437 1.00 74.19 98 ILE A C 1
ATOM 789 O O . ILE A 1 98 ? -16.649 11.122 30.278 1.00 74.19 98 ILE A O 1
ATOM 793 N N . ARG A 1 99 ? -14.457 11.414 29.856 1.00 66.69 99 ARG A N 1
ATOM 794 C CA . ARG A 1 99 ? -14.598 12.662 29.081 1.00 66.69 99 ARG A CA 1
ATOM 795 C C . ARG A 1 99 ? -15.425 12.496 27.802 1.00 66.69 99 ARG A C 1
ATOM 797 O O . ARG A 1 99 ? -16.015 13.460 27.332 1.00 66.69 99 ARG A O 1
ATOM 804 N N . PHE A 1 100 ? -15.465 11.280 27.262 1.00 65.94 100 PHE A N 1
ATOM 805 C CA . PHE A 1 100 ? -16.217 10.928 26.065 1.00 65.94 100 PHE A CA 1
ATOM 806 C C . PHE A 1 100 ? -16.962 9.623 26.317 1.00 65.94 100 PHE A C 1
ATOM 808 O O . PHE A 1 100 ? -16.352 8.555 26.381 1.00 65.94 100 PHE A O 1
ATOM 815 N N . THR A 1 101 ? -18.282 9.691 26.471 1.00 64.44 101 THR A N 1
ATOM 816 C CA . THR A 1 101 ? -19.105 8.492 26.322 1.00 64.44 101 THR A CA 1
ATOM 817 C C . THR A 1 101 ? -19.025 8.071 24.856 1.00 64.44 101 THR A C 1
ATOM 819 O O . THR A 1 101 ? -19.043 8.918 23.962 1.00 64.44 101 THR A O 1
ATOM 822 N N . SER A 1 102 ? -18.877 6.774 24.581 1.00 60.53 102 SER A N 1
ATOM 823 C CA . SER A 1 102 ? -18.944 6.258 23.214 1.00 60.53 102 SER A CA 1
ATOM 824 C C . SER A 1 102 ? -20.384 6.394 22.724 1.00 60.53 102 SER A C 1
ATOM 826 O O . SER A 1 102 ? -21.165 5.445 22.791 1.00 60.53 102 SER A O 1
ATOM 828 N N . GLN A 1 103 ? -20.767 7.595 22.302 1.00 61.97 103 GLN A N 1
ATOM 829 C CA . GLN A 1 103 ? -22.023 7.805 21.610 1.00 61.97 103 GLN A CA 1
ATOM 830 C C . GLN A 1 103 ? -21.937 7.008 20.311 1.00 61.97 103 GLN A C 1
ATOM 832 O O . GLN A 1 103 ? -21.160 7.324 19.410 1.00 61.97 103 GLN A O 1
ATOM 837 N N . ILE A 1 104 ? -22.704 5.922 20.252 1.00 58.69 104 ILE A N 1
ATOM 838 C CA . ILE A 1 104 ? -23.013 5.243 19.002 1.00 58.69 104 ILE A CA 1
ATOM 839 C C . ILE A 1 104 ? -23.837 6.262 18.224 1.00 58.69 104 ILE A C 1
ATOM 841 O O . ILE A 1 104 ? -25.010 6.479 18.517 1.00 58.69 104 ILE A O 1
ATOM 845 N N . SER A 1 105 ? -23.179 6.969 17.311 1.00 58.31 105 SER A N 1
ATOM 846 C CA . SER A 1 105 ? -23.828 7.889 16.390 1.00 58.31 105 SER A CA 1
ATOM 847 C C . SER A 1 105 ? -24.821 7.069 15.562 1.00 58.31 105 SER A C 1
ATOM 849 O O . SER A 1 105 ? -24.450 6.245 14.732 1.00 58.31 105 SER A O 1
ATOM 851 N N . THR A 1 106 ? -26.106 7.256 15.857 1.00 61.00 106 THR A N 1
ATOM 852 C CA . THR A 1 106 ? -27.237 6.822 15.027 1.00 61.00 106 THR A CA 1
ATOM 853 C C . THR A 1 106 ? -27.476 7.792 13.872 1.00 61.00 106 THR A C 1
ATOM 855 O O . THR A 1 106 ? -28.460 7.667 13.147 1.00 61.00 106 THR A O 1
ATOM 858 N N . THR A 1 107 ? -26.600 8.785 13.698 1.00 67.19 107 THR A N 1
ATOM 859 C CA . THR A 1 107 ? -26.671 9.697 12.568 1.00 67.19 107 THR A CA 1
ATOM 860 C C . THR A 1 107 ? -26.191 8.968 11.315 1.00 67.19 107 THR A C 1
ATOM 862 O O . THR A 1 107 ? -25.065 8.463 11.289 1.00 67.19 107 THR A O 1
ATOM 865 N N . PRO A 1 108 ? -27.029 8.885 10.272 1.00 70.25 108 PRO A N 1
ATOM 866 C CA . PRO A 1 108 ? -26.634 8.274 9.017 1.00 70.25 108 PRO A CA 1
ATOM 867 C C . PRO A 1 108 ? -25.471 9.075 8.401 1.00 70.25 108 PRO A C 1
ATOM 869 O O . PRO A 1 108 ? -25.261 10.255 8.712 1.00 70.25 108 PRO A O 1
ATOM 872 N N . ALA A 1 109 ? -24.670 8.418 7.560 1.00 64.12 109 ALA A N 1
ATOM 873 C CA . ALA A 1 109 ? -23.549 9.046 6.869 1.00 64.12 109 ALA A CA 1
ATOM 874 C C . ALA A 1 109 ? -24.002 10.318 6.110 1.00 64.12 109 ALA A C 1
ATOM 876 O O . ALA A 1 109 ? -25.149 10.396 5.661 1.00 64.12 109 ALA A O 1
ATOM 877 N N . PRO A 1 110 ? -23.122 11.313 5.897 1.00 63.97 110 PRO A N 1
ATOM 878 C CA . PRO A 1 110 ? -23.473 12.555 5.195 1.00 63.97 110 PRO A CA 1
ATOM 879 C C . PRO A 1 110 ? -24.089 12.333 3.805 1.00 63.97 110 PRO A C 1
ATOM 881 O O . PRO A 1 110 ? -24.834 13.170 3.312 1.00 63.97 110 PRO A O 1
ATOM 884 N N . THR A 1 111 ? -23.799 11.190 3.184 1.00 63.72 111 THR A N 1
ATOM 885 C CA . THR A 1 111 ? -24.279 10.783 1.859 1.00 63.72 111 THR A CA 1
ATOM 886 C C . THR A 1 111 ? -25.614 10.037 1.873 1.00 63.72 111 THR A C 1
ATOM 888 O O . THR A 1 111 ? -26.174 9.791 0.812 1.00 63.72 111 THR A O 1
ATOM 891 N N . THR A 1 112 ? -26.112 9.643 3.045 1.00 67.62 112 THR A N 1
ATOM 892 C CA . THR A 1 112 ? -27.357 8.865 3.199 1.00 67.62 112 THR A CA 1
ATOM 893 C C . THR A 1 112 ? -28.586 9.718 3.515 1.00 67.62 112 THR A C 1
ATOM 895 O O . THR A 1 112 ? -29.684 9.178 3.619 1.00 67.62 112 THR A O 1
ATOM 898 N N . TYR A 1 113 ? -28.436 11.039 3.653 1.00 66.19 113 TYR A N 1
ATOM 899 C CA . TYR A 1 113 ? -29.583 11.940 3.731 1.00 66.19 113 TYR A CA 1
ATOM 900 C C . TYR A 1 113 ? -30.237 12.062 2.348 1.00 66.19 113 TYR A C 1
ATOM 902 O O . TYR A 1 113 ? -29.576 12.390 1.363 1.00 66.19 113 TYR A O 1
ATOM 910 N N . ASP A 1 114 ? -31.543 11.806 2.283 1.00 63.88 114 ASP A N 1
ATOM 911 C CA . ASP A 1 114 ? -32.369 12.030 1.099 1.00 63.88 114 ASP A CA 1
ATOM 912 C C . ASP A 1 114 ? -32.523 13.544 0.871 1.00 63.88 114 ASP A C 1
ATOM 914 O O . ASP A 1 114 ? -33.396 14.203 1.439 1.00 63.88 114 ASP A O 1
ATOM 918 N N . VAL A 1 115 ? -31.617 14.114 0.074 1.00 58.22 115 VAL A N 1
ATOM 919 C CA . VAL A 1 115 ? -31.593 15.546 -0.269 1.00 58.22 115 VAL A CA 1
ATOM 920 C C . VAL A 1 115 ? -32.784 15.983 -1.125 1.00 58.22 115 VAL A C 1
ATOM 922 O O . VAL A 1 115 ? -32.969 17.179 -1.324 1.00 58.22 115 VAL A O 1
ATOM 925 N N . THR A 1 116 ? -33.622 15.053 -1.598 1.00 60.72 116 THR A N 1
ATOM 926 C CA . THR A 1 116 ? -34.787 15.378 -2.435 1.00 60.72 116 THR A CA 1
ATOM 927 C C . THR A 1 116 ? -35.951 15.985 -1.645 1.00 60.72 116 THR A C 1
ATOM 929 O O . THR A 1 116 ? -36.823 16.622 -2.232 1.00 60.72 116 THR A O 1
ATOM 932 N N . ARG A 1 117 ? -35.970 15.826 -0.311 1.00 55.84 117 ARG A N 1
ATOM 933 C CA . ARG A 1 117 ? -37.065 16.303 0.558 1.00 55.84 117 ARG A CA 1
ATOM 934 C C . ARG A 1 117 ? -36.945 17.752 0.997 1.00 55.84 117 ARG A C 1
ATOM 936 O O . ARG A 1 117 ? -37.909 18.306 1.521 1.00 55.84 117 ARG A O 1
ATOM 943 N N . PHE A 1 118 ? -35.786 18.366 0.801 1.00 55.91 118 PHE A N 1
ATOM 944 C CA . PHE A 1 118 ? -35.640 19.793 1.015 1.00 55.91 118 PHE A CA 1
ATOM 945 C C . PHE A 1 118 ? -35.845 20.465 -0.338 1.00 55.91 118 PHE A C 1
ATOM 947 O O . PHE A 1 118 ? -35.064 20.191 -1.253 1.00 55.91 118 PHE A O 1
ATOM 954 N N . PRO A 1 119 ? -36.869 21.324 -0.516 1.00 58.38 119 PRO A N 1
ATOM 955 C CA . PRO A 1 119 ? -36.877 22.185 -1.686 1.00 58.38 119 PRO A CA 1
ATOM 956 C C . PRO A 1 119 ? -35.520 22.887 -1.730 1.00 58.38 119 PRO A C 1
ATOM 958 O O . PRO A 1 119 ? -35.007 23.288 -0.681 1.00 58.38 119 PRO A O 1
ATOM 961 N N . LEU A 1 120 ? -34.929 23.013 -2.922 1.00 53.53 120 LEU A N 1
ATOM 962 C CA . LEU A 1 120 ? -33.836 23.950 -3.168 1.00 53.53 120 LEU A CA 1
ATOM 963 C C . LEU A 1 120 ? -34.382 25.349 -2.872 1.00 53.53 120 LEU A C 1
ATOM 965 O O . LEU A 1 120 ? -34.736 26.100 -3.775 1.00 53.53 120 LEU A O 1
ATOM 969 N N . THR A 1 121 ? -34.518 25.698 -1.595 1.00 52.75 121 THR A N 1
ATOM 970 C CA . THR A 1 121 ? -34.682 27.073 -1.175 1.00 52.75 121 THR A CA 1
ATOM 971 C C . THR A 1 121 ? -33.450 27.742 -1.726 1.00 52.75 121 THR A C 1
ATOM 973 O O . THR A 1 121 ? -32.341 27.425 -1.284 1.00 52.75 121 THR A O 1
ATOM 976 N N . SER A 1 122 ? -33.640 28.584 -2.744 1.00 55.22 122 SER A N 1
ATOM 977 C CA . SER A 1 122 ? -32.615 29.491 -3.233 1.00 55.22 122 SER A CA 1
ATOM 978 C C . SER A 1 122 ? -31.924 30.028 -1.996 1.00 55.22 122 SER A C 1
ATOM 980 O O . SER A 1 122 ? -32.584 30.675 -1.178 1.00 55.22 122 SER A O 1
ATOM 982 N N . HIS A 1 123 ? -30.665 29.642 -1.776 1.00 53.09 123 HIS A N 1
ATOM 983 C CA . HIS A 1 123 ? -29.929 30.110 -0.618 1.00 53.09 123 HIS A CA 1
ATOM 984 C C . HIS A 1 123 ? -30.046 31.627 -0.654 1.00 53.09 123 HIS A C 1
ATOM 986 O O . HIS A 1 123 ? -29.501 32.262 -1.558 1.00 53.09 123 HIS A O 1
ATOM 992 N N . ASN A 1 124 ? -30.811 32.201 0.279 1.00 54.91 124 ASN A N 1
ATOM 993 C CA . ASN A 1 124 ? -30.777 33.629 0.508 1.00 54.91 124 ASN A CA 1
ATOM 994 C C . ASN A 1 124 ? -29.307 33.909 0.769 1.00 54.91 124 ASN A C 1
ATOM 996 O O . ASN A 1 124 ? -28.763 33.414 1.757 1.00 54.91 124 ASN A O 1
ATOM 1000 N N . MET A 1 125 ? -28.656 34.576 -0.188 1.00 56.50 125 MET A N 1
ATOM 1001 C CA . MET A 1 125 ? -27.249 34.941 -0.116 1.00 56.50 125 MET A CA 1
ATOM 1002 C C . MET A 1 125 ? -27.031 35.491 1.282 1.00 56.50 125 MET A C 1
ATOM 1004 O O . MET A 1 125 ? -27.638 36.505 1.630 1.00 56.50 125 MET A O 1
ATOM 1008 N N . ASN A 1 126 ? -26.284 34.743 2.103 1.00 55.97 126 ASN A N 1
ATOM 1009 C CA . ASN A 1 126 ? -26.088 35.043 3.514 1.00 55.97 126 ASN A CA 1
ATOM 1010 C C . ASN A 1 126 ? -25.680 36.512 3.615 1.00 55.97 126 ASN A C 1
ATOM 1012 O O . ASN A 1 126 ? -24.548 36.856 3.268 1.00 55.97 126 ASN A O 1
ATOM 1016 N N . ARG A 1 127 ? -26.614 37.377 4.035 1.00 61.41 127 ARG A N 1
ATOM 1017 C CA . ARG A 1 127 ? -26.325 38.794 4.227 1.00 61.41 127 ARG A CA 1
ATOM 1018 C C . ARG A 1 127 ? -25.211 38.857 5.254 1.00 61.41 127 ARG A C 1
ATOM 1020 O O . ARG A 1 127 ? -25.273 38.196 6.292 1.00 61.41 127 ARG A O 1
ATOM 1027 N N . TYR A 1 128 ? -24.157 39.582 4.913 1.00 60.62 128 TYR A N 1
ATOM 1028 C CA . TYR A 1 128 ? -23.018 39.743 5.794 1.00 60.62 128 TYR A CA 1
ATOM 1029 C C . TYR A 1 128 ? -23.501 40.245 7.163 1.00 60.62 128 TYR A C 1
ATOM 1031 O O . TYR A 1 128 ? -24.347 41.145 7.215 1.00 60.62 128 TYR A O 1
ATOM 1039 N N . PRO A 1 129 ? -23.003 39.678 8.275 1.00 68.44 129 PRO A N 1
ATOM 1040 C CA . PRO A 1 129 ? -23.355 40.192 9.587 1.00 68.44 129 PRO A CA 1
ATOM 1041 C C . PRO A 1 129 ? -22.940 41.669 9.671 1.00 68.44 129 PRO A C 1
ATOM 1043 O O . PRO A 1 129 ? -21.885 42.065 9.159 1.00 68.44 129 PRO A O 1
ATOM 1046 N N . PHE A 1 130 ? -23.800 42.479 10.292 1.00 67.81 130 PHE A N 1
ATOM 1047 C CA . PHE A 1 130 ? -23.575 43.905 10.552 1.00 67.81 130 PHE A CA 1
ATOM 1048 C C . PHE A 1 130 ? -23.388 44.796 9.310 1.00 67.81 130 PHE A C 1
ATOM 1050 O O . PHE A 1 130 ? -22.580 45.719 9.345 1.00 67.81 130 PHE A O 1
ATOM 1057 N N . ASN A 1 131 ? -24.122 44.552 8.214 1.00 65.62 131 ASN A N 1
ATOM 1058 C CA . ASN A 1 131 ? -24.078 45.414 7.016 1.00 65.62 131 ASN A CA 1
ATOM 1059 C C . ASN A 1 131 ? -22.666 45.578 6.411 1.00 65.62 131 ASN A C 1
ATOM 1061 O O . ASN A 1 131 ? -22.387 46.547 5.706 1.00 65.62 131 ASN A O 1
ATOM 1065 N N . SER A 1 132 ? -21.753 44.638 6.667 1.00 74.50 132 SER A N 1
ATOM 1066 C CA . SER A 1 132 ? -20.420 44.696 6.073 1.00 74.50 132 SER A CA 1
ATOM 1067 C C . SER A 1 132 ? -20.488 44.355 4.578 1.00 74.50 132 SER A C 1
ATOM 1069 O O . SER A 1 132 ? -21.006 43.324 4.178 1.00 74.50 132 SER A O 1
ATOM 1071 N N . SER A 1 133 ? -19.975 45.233 3.720 1.00 73.69 133 SER A N 1
ATOM 1072 C CA . SER A 1 133 ? -19.948 45.047 2.259 1.00 73.69 133 SER A CA 1
ATOM 1073 C C . SER A 1 133 ? -18.679 44.343 1.761 1.00 73.69 133 SER A C 1
ATOM 1075 O O . SER A 1 133 ? -18.494 44.166 0.557 1.00 73.69 133 SER A O 1
ATOM 1077 N N . LYS A 1 134 ? -17.786 43.930 2.671 1.00 71.12 134 LYS A N 1
ATOM 1078 C CA . LYS A 1 134 ? -16.531 43.262 2.311 1.00 71.12 134 LYS A CA 1
ATOM 1079 C C . LYS A 1 134 ? -16.752 41.754 2.150 1.00 71.12 134 LYS A C 1
ATOM 1081 O O . LYS A 1 134 ? -17.252 41.127 3.087 1.00 71.12 134 LYS A O 1
ATOM 1086 N N . PRO A 1 135 ? -16.338 41.148 1.021 1.00 66.62 135 PRO A N 1
ATOM 1087 C CA . PRO A 1 135 ? -16.387 39.703 0.872 1.00 66.62 135 PRO A CA 1
ATOM 1088 C C . PRO A 1 135 ? -15.538 39.048 1.961 1.00 66.62 135 PRO A C 1
ATOM 1090 O O . PRO A 1 135 ? -14.431 39.502 2.263 1.00 66.62 135 PRO A O 1
ATOM 1093 N N . ARG A 1 136 ? -16.056 37.975 2.570 1.00 63.69 136 ARG A N 1
ATOM 1094 C CA . ARG A 1 136 ? -15.252 37.158 3.483 1.00 63.69 136 ARG A CA 1
ATOM 1095 C C . ARG A 1 136 ? -14.082 36.603 2.681 1.00 63.69 136 ARG A C 1
ATOM 1097 O O . ARG A 1 136 ? -14.296 35.942 1.668 1.00 63.69 136 ARG A O 1
ATOM 1104 N N . VAL A 1 137 ? -12.861 36.865 3.142 1.00 67.19 137 VAL A N 1
ATOM 1105 C CA . VAL A 1 137 ? -11.680 36.178 2.623 1.00 67.19 137 VAL A CA 1
ATOM 1106 C C . VAL A 1 137 ? -11.879 34.706 2.952 1.00 67.19 137 VAL A C 1
ATOM 1108 O O . VAL A 1 137 ? -11.840 34.311 4.117 1.00 67.19 137 VAL A O 1
ATOM 1111 N N . MET A 1 138 ? -12.177 33.910 1.928 1.00 63.12 138 MET A N 1
ATOM 1112 C CA . MET A 1 138 ? -12.144 32.460 2.033 1.00 63.12 138 MET A CA 1
ATOM 1113 C C . MET A 1 138 ? -10.716 32.119 2.436 1.00 63.12 138 MET A C 1
ATOM 1115 O O . MET A 1 138 ? -9.788 32.355 1.663 1.00 63.12 138 MET A O 1
ATOM 1119 N N . VAL A 1 139 ? -10.526 31.650 3.670 1.00 63.31 139 VAL A N 1
ATOM 1120 C CA . VAL A 1 139 ? -9.241 31.098 4.090 1.00 63.31 139 VAL A CA 1
ATOM 1121 C C . VAL A 1 139 ? -8.962 29.967 3.114 1.00 63.31 139 VAL A C 1
ATOM 1123 O O . VAL A 1 139 ? -9.664 28.957 3.121 1.00 63.31 139 VAL A O 1
ATOM 1126 N N . VAL A 1 140 ? -8.005 30.178 2.212 1.00 62.84 140 VAL A N 1
ATOM 1127 C CA . VAL A 1 140 ? -7.530 29.122 1.329 1.00 62.84 140 VAL A CA 1
ATOM 1128 C C . VAL A 1 140 ? -6.972 28.066 2.266 1.00 62.84 140 VAL A C 1
ATOM 1130 O O . VAL A 1 140 ? -6.007 28.324 2.985 1.00 62.84 140 VAL A O 1
ATOM 1133 N N . CYS A 1 141 ? -7.641 26.918 2.340 1.00 54.72 141 CYS A N 1
ATOM 1134 C CA . CYS A 1 141 ? -7.097 25.770 3.036 1.00 54.72 141 CYS A CA 1
ATOM 1135 C C . CYS A 1 141 ? -5.782 25.436 2.337 1.00 54.72 141 CYS A C 1
ATOM 1137 O O . CYS A 1 141 ? -5.784 24.965 1.200 1.00 54.72 141 CYS A O 1
ATOM 1139 N N . ASP A 1 142 ? -4.664 25.756 2.982 1.00 59.88 142 ASP A N 1
ATOM 1140 C CA . ASP A 1 142 ? -3.371 25.294 2.518 1.00 59.88 142 ASP A CA 1
ATOM 1141 C C . ASP A 1 142 ? -3.407 23.763 2.596 1.00 59.88 142 ASP A C 1
ATOM 1143 O O . ASP A 1 142 ? -3.665 23.187 3.655 1.00 59.88 142 ASP A O 1
ATOM 1147 N N . ASN A 1 143 ? -3.227 23.097 1.455 1.00 63.66 143 ASN A N 1
ATOM 1148 C CA . ASN A 1 143 ? -3.198 21.633 1.395 1.00 63.66 143 ASN A CA 1
ATOM 1149 C C . ASN A 1 143 ? -1.952 21.070 2.096 1.00 63.66 143 ASN A C 1
ATOM 1151 O O . ASN A 1 143 ? -1.825 19.854 2.260 1.00 63.66 143 ASN A O 1
ATOM 1155 N N . ASN A 1 144 ? -1.029 21.942 2.504 1.00 67.50 144 ASN A N 1
ATOM 1156 C CA . ASN A 1 144 ? 0.128 21.566 3.282 1.00 67.50 144 ASN A CA 1
ATOM 1157 C C . ASN A 1 144 ? -0.259 21.337 4.750 1.00 67.50 144 ASN A C 1
ATOM 1159 O O . ASN A 1 144 ? -0.776 22.242 5.409 1.00 67.50 144 ASN A O 1
ATOM 1163 N N . PRO A 1 145 ? 0.027 20.145 5.303 1.00 72.44 145 PRO A N 1
ATOM 1164 C CA . PRO A 1 145 ? -0.190 19.893 6.714 1.00 72.44 145 PRO A CA 1
ATOM 1165 C C . PRO A 1 145 ? 0.603 20.896 7.553 1.00 72.44 145 PRO A C 1
ATOM 1167 O O . PRO A 1 145 ? 1.790 21.132 7.307 1.00 72.44 145 PRO A O 1
ATOM 1170 N N . GLY A 1 146 ? -0.062 21.467 8.556 1.00 76.44 146 GLY A N 1
ATOM 1171 C CA . GLY A 1 146 ? 0.543 22.438 9.454 1.00 76.44 146 GLY A CA 1
ATOM 1172 C C . GLY A 1 146 ? 1.754 21.872 10.212 1.00 76.44 146 GLY A C 1
ATOM 1173 O O . GLY A 1 146 ? 1.920 20.652 10.361 1.00 76.44 146 GLY A O 1
ATOM 1174 N N . PRO A 1 147 ? 2.630 22.746 10.730 1.00 58.25 147 PRO A N 1
ATOM 1175 C CA . PRO A 1 147 ? 3.722 22.318 11.594 1.00 58.25 147 PRO A CA 1
ATOM 1176 C C . PRO A 1 147 ? 3.146 21.595 12.825 1.00 58.25 147 PRO A C 1
ATOM 1178 O O . PRO A 1 147 ? 2.383 22.169 13.596 1.00 58.25 147 PRO A O 1
ATOM 1181 N N . GLY A 1 148 ? 3.484 20.311 12.986 1.00 59.56 148 GLY A N 1
ATOM 1182 C CA . GLY A 1 148 ? 2.963 19.439 14.051 1.00 59.56 148 GLY A CA 1
ATOM 1183 C C . GLY A 1 148 ? 1.929 18.397 13.604 1.00 59.56 148 GLY A C 1
ATOM 1184 O O . GLY A 1 148 ? 1.651 17.471 14.361 1.00 59.56 148 GLY A O 1
ATOM 1185 N N . THR A 1 149 ? 1.410 18.472 12.372 1.00 65.38 149 THR A N 1
ATOM 1186 C CA . THR A 1 149 ? 0.503 17.445 11.814 1.00 65.38 149 THR A CA 1
ATOM 1187 C C . THR A 1 149 ? 1.254 16.182 11.362 1.00 65.38 149 THR A C 1
ATOM 1189 O O . THR A 1 149 ? 0.665 15.117 11.187 1.00 65.38 149 THR A O 1
ATOM 1192 N N . TYR A 1 150 ? 2.577 16.262 11.202 1.00 64.50 150 TYR A N 1
ATOM 1193 C CA . TYR A 1 150 ? 3.415 15.105 10.900 1.00 64.50 150 TYR A CA 1
ATOM 1194 C C . TYR A 1 150 ? 3.610 14.252 12.162 1.00 64.50 150 TYR A C 1
ATOM 1196 O O . TYR A 1 150 ? 4.265 14.671 13.116 1.00 64.50 150 TYR A O 1
ATOM 1204 N N . HIS A 1 151 ? 3.095 13.022 12.168 1.00 61.34 151 HIS A N 1
ATOM 1205 C CA . HIS A 1 151 ? 3.371 12.052 13.231 1.00 61.34 151 HIS A CA 1
ATOM 1206 C C . HIS A 1 151 ? 4.816 11.528 13.136 1.00 61.34 151 HIS A C 1
ATOM 1208 O O . HIS A 1 151 ? 5.072 10.435 12.632 1.00 61.34 151 HIS A O 1
ATOM 1214 N N . VAL A 1 152 ? 5.782 12.302 13.639 1.00 59.53 152 VAL A N 1
ATOM 1215 C CA . VAL A 1 152 ? 7.218 11.947 13.628 1.00 59.53 152 VAL A CA 1
ATOM 1216 C C . VAL A 1 152 ? 7.505 10.683 14.457 1.00 59.53 152 VAL A C 1
ATOM 1218 O O . VAL A 1 152 ? 8.413 9.919 14.133 1.00 59.53 152 VAL A O 1
ATOM 1221 N N . ASN A 1 153 ? 6.687 10.415 15.482 1.00 58.06 153 ASN A N 1
ATOM 1222 C CA . ASN A 1 153 ? 6.927 9.364 16.478 1.00 58.06 153 ASN A CA 1
ATOM 1223 C C . ASN A 1 153 ? 6.314 7.994 16.154 1.00 58.06 153 ASN A C 1
ATOM 1225 O O . ASN A 1 153 ? 6.524 7.050 16.917 1.00 58.06 153 ASN A O 1
ATOM 1229 N N . SER A 1 154 ? 5.572 7.829 15.052 1.00 62.28 154 SER A N 1
ATOM 1230 C CA . SER A 1 154 ? 5.145 6.481 14.663 1.00 62.28 154 SER A CA 1
ATOM 1231 C C . SER A 1 154 ? 6.362 5.710 14.149 1.00 62.28 154 SER A C 1
ATOM 1233 O O . SER A 1 154 ? 6.864 5.999 13.058 1.00 62.28 154 SER A O 1
ATOM 1235 N N . LYS A 1 155 ? 6.841 4.734 14.934 1.00 58.84 155 LYS A N 1
ATOM 1236 C CA . LYS A 1 155 ? 7.786 3.700 14.488 1.00 58.84 155 LYS A CA 1
ATOM 1237 C C . LYS A 1 155 ? 7.092 2.847 13.426 1.00 58.84 155 LYS A C 1
ATOM 1239 O O . LYS A 1 155 ? 6.568 1.781 13.716 1.00 58.84 155 LYS A O 1
ATOM 1244 N N . ARG A 1 156 ? 7.019 3.360 12.203 1.00 62.41 156 ARG A N 1
ATOM 1245 C CA . ARG A 1 156 ? 6.696 2.544 11.037 1.00 62.41 156 ARG A CA 1
ATOM 1246 C C . ARG A 1 156 ? 7.980 1.807 10.698 1.00 62.41 156 ARG A C 1
ATOM 1248 O O . ARG A 1 156 ? 9.011 2.460 10.528 1.00 62.41 156 ARG A O 1
ATOM 1255 N N . ASP A 1 157 ? 7.944 0.482 10.663 1.00 62.56 157 ASP A N 1
ATOM 1256 C CA . ASP A 1 157 ? 9.029 -0.274 10.049 1.00 62.56 157 ASP A CA 1
ATOM 1257 C C . ASP A 1 157 ? 8.971 0.022 8.548 1.00 62.56 157 ASP A C 1
ATOM 1259 O O . ASP A 1 157 ? 8.127 -0.490 7.822 1.00 62.56 157 ASP A O 1
ATOM 1263 N N . ARG A 1 158 ? 9.812 0.964 8.113 1.00 70.69 158 ARG A N 1
ATOM 1264 C CA . ARG A 1 158 ? 9.862 1.504 6.743 1.00 70.69 158 ARG A CA 1
ATOM 1265 C C . ARG A 1 158 ? 10.693 0.603 5.831 1.00 70.69 158 ARG A C 1
ATOM 1267 O O . ARG A 1 158 ? 11.703 1.033 5.267 1.00 70.69 158 ARG A O 1
ATOM 1274 N N . ARG A 1 159 ? 10.400 -0.695 5.850 1.00 78.69 159 ARG A N 1
ATOM 1275 C CA . ARG A 1 159 ? 11.160 -1.689 5.097 1.00 78.69 159 ARG A CA 1
ATOM 1276 C C . ARG A 1 159 ? 10.242 -2.390 4.123 1.00 78.69 159 ARG A C 1
ATOM 1278 O O . ARG A 1 159 ? 9.293 -3.048 4.542 1.00 78.69 159 ARG A O 1
ATOM 1285 N N . ILE A 1 160 ? 10.631 -2.318 2.854 1.00 86.00 160 ILE A N 1
ATOM 1286 C CA . ILE A 1 160 ? 9.883 -2.945 1.774 1.00 86.00 160 ILE A CA 1
ATOM 1287 C C . ILE A 1 160 ? 9.846 -4.439 2.061 1.00 86.00 160 ILE A C 1
ATOM 1289 O O . ILE A 1 160 ? 10.886 -5.051 2.329 1.00 86.00 160 ILE A O 1
ATOM 1293 N N . GLU A 1 161 ? 8.650 -5.016 2.028 1.00 87.75 161 GLU A N 1
ATOM 1294 C CA . GLU A 1 161 ? 8.472 -6.443 2.234 1.00 87.75 161 GLU A CA 1
ATOM 1295 C C . GLU A 1 161 ? 8.928 -7.226 1.002 1.00 87.75 161 GLU A C 1
ATOM 1297 O O . GLU A 1 161 ? 8.679 -6.869 -0.153 1.00 87.75 161 GLU A O 1
ATOM 1302 N N . PHE A 1 162 ? 9.598 -8.340 1.261 1.00 91.25 162 PHE A N 1
ATOM 1303 C CA . PHE A 1 162 ? 10.050 -9.253 0.229 1.00 91.25 162 PHE A CA 1
ATOM 1304 C C . PHE A 1 162 ? 9.669 -10.673 0.608 1.00 91.25 162 PHE A C 1
ATOM 1306 O O . PHE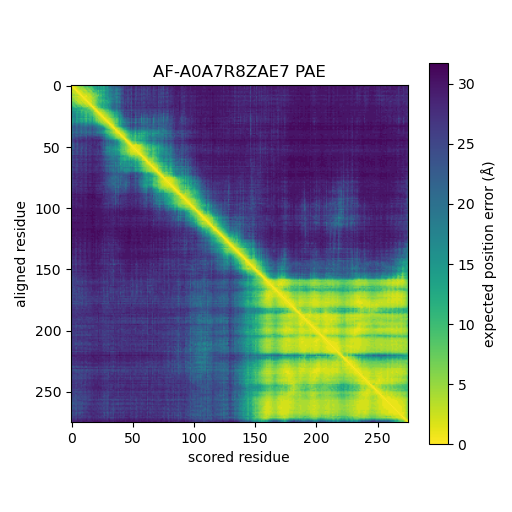 A 1 162 ? 9.719 -11.055 1.776 1.00 91.25 162 PHE A O 1
ATOM 1313 N N . GLU A 1 163 ? 9.333 -11.460 -0.401 1.00 91.75 163 GLU A N 1
ATOM 1314 C CA . GLU A 1 163 ? 9.114 -12.886 -0.266 1.00 91.75 163 GLU A CA 1
ATOM 1315 C C . GLU A 1 163 ? 10.453 -13.612 -0.415 1.00 91.75 163 GLU A C 1
ATOM 1317 O O . GLU A 1 163 ? 11.245 -13.375 -1.339 1.00 91.75 163 GLU A O 1
ATOM 1322 N N . HIS A 1 164 ? 10.716 -14.485 0.550 1.00 92.25 164 HIS A N 1
ATOM 1323 C CA . HIS A 1 164 ? 11.929 -15.275 0.643 1.00 92.25 164 HIS A CA 1
ATOM 1324 C C . HIS A 1 164 ? 11.569 -16.744 0.429 1.00 92.25 164 HIS A C 1
ATOM 1326 O O . HIS A 1 164 ? 10.674 -17.268 1.084 1.00 92.25 164 HIS A O 1
ATOM 1332 N N . SER A 1 165 ? 12.275 -17.406 -0.482 1.00 91.12 165 SER A N 1
ATOM 1333 C CA . SER A 1 165 ? 12.195 -18.852 -0.692 1.00 91.12 165 SER A CA 1
ATOM 1334 C C . SER A 1 165 ? 13.510 -19.495 -0.256 1.00 91.12 165 SER A C 1
ATOM 1336 O O . SER A 1 165 ? 14.579 -18.901 -0.413 1.00 91.12 165 SER A O 1
ATOM 1338 N N . PHE A 1 166 ? 13.448 -20.695 0.324 1.00 92.06 166 PHE A N 1
ATOM 1339 C CA . PHE A 1 166 ? 14.646 -21.415 0.758 1.00 92.06 166 PHE A CA 1
ATOM 1340 C C . PHE A 1 166 ? 15.515 -21.766 -0.459 1.00 92.06 166 PHE A C 1
ATOM 1342 O O . PHE A 1 166 ? 15.057 -22.451 -1.368 1.00 92.06 166 PHE A O 1
ATOM 1349 N N . GLY A 1 167 ? 16.742 -21.236 -0.509 1.00 91.19 167 GLY A N 1
ATOM 1350 C CA . GLY A 1 167 ? 17.657 -21.395 -1.650 1.00 91.19 167 GLY A CA 1
ATOM 1351 C C . GLY A 1 167 ? 17.267 -20.623 -2.921 1.00 91.19 167 GLY A C 1
ATOM 1352 O O . GLY A 1 167 ? 17.984 -20.688 -3.917 1.00 91.19 167 GLY A O 1
ATOM 1353 N N . GLY A 1 168 ? 16.157 -19.882 -2.905 1.00 92.75 168 GLY A N 1
ATOM 1354 C CA . GLY A 1 168 ? 15.653 -19.152 -4.064 1.00 92.75 168 GLY A CA 1
ATOM 1355 C C . GLY A 1 168 ? 15.991 -17.662 -4.056 1.00 92.75 168 GLY A C 1
ATOM 1356 O O . GLY A 1 168 ? 16.576 -17.108 -3.121 1.00 92.75 168 GLY A O 1
ATOM 1357 N N . ARG A 1 169 ? 15.613 -16.976 -5.140 1.00 90.38 169 ARG A N 1
ATOM 1358 C CA . ARG A 1 169 ? 15.802 -15.525 -5.259 1.00 90.38 169 ARG A CA 1
ATOM 1359 C C . ARG A 1 169 ? 14.794 -14.788 -4.378 1.00 90.38 169 ARG A C 1
ATOM 1361 O O . ARG A 1 169 ? 13.614 -15.125 -4.343 1.00 90.38 169 ARG A O 1
ATOM 1368 N N . LYS A 1 170 ? 15.261 -13.721 -3.732 1.00 90.69 170 LYS A N 1
ATOM 1369 C CA . LYS A 1 170 ? 14.409 -12.759 -3.025 1.00 90.69 170 LYS A CA 1
ATOM 1370 C C . LYS A 1 170 ? 13.536 -12.012 -4.038 1.00 90.69 170 LYS A C 1
ATOM 1372 O O . LYS A 1 170 ? 14.070 -11.383 -4.955 1.00 90.69 170 LYS A O 1
ATOM 1377 N N . THR A 1 171 ? 12.217 -12.068 -3.876 1.00 90.69 171 THR A N 1
ATOM 1378 C CA . THR A 1 171 ? 11.257 -11.386 -4.760 1.00 90.69 171 THR A CA 1
ATOM 1379 C C . THR A 1 171 ? 10.518 -10.292 -4.001 1.00 90.69 171 THR A C 1
ATOM 1381 O O . THR A 1 171 ? 10.328 -10.377 -2.791 1.00 90.69 171 THR A O 1
ATOM 1384 N N . LEU A 1 172 ? 10.189 -9.196 -4.685 1.00 92.06 172 LEU A N 1
ATOM 1385 C CA . LEU A 1 172 ? 9.421 -8.105 -4.087 1.00 92.06 172 LEU A CA 1
ATOM 1386 C C . LEU A 1 172 ? 7.999 -8.595 -3.813 1.00 92.06 172 LEU A C 1
ATOM 1388 O O . LEU A 1 172 ? 7.367 -9.109 -4.734 1.00 92.06 172 LEU A O 1
ATOM 1392 N N . ARG A 1 173 ? 7.479 -8.364 -2.603 1.00 91.38 173 ARG A N 1
ATOM 1393 C CA . ARG A 1 173 ? 6.057 -8.567 -2.333 1.00 91.38 173 ARG A CA 1
ATOM 1394 C C . ARG A 1 173 ? 5.273 -7.379 -2.910 1.00 91.38 173 ARG A C 1
ATOM 1396 O O . ARG A 1 173 ? 5.464 -6.258 -2.438 1.00 91.38 173 ARG A O 1
ATOM 1403 N N . PRO A 1 174 ? 4.433 -7.562 -3.944 1.00 89.81 174 PRO A N 1
ATOM 1404 C CA . PRO A 1 174 ? 3.707 -6.446 -4.536 1.00 89.81 174 PRO A CA 1
ATOM 1405 C C . PRO A 1 174 ? 2.626 -5.932 -3.580 1.00 89.81 174 PRO A C 1
ATOM 1407 O O . PRO A 1 174 ? 1.963 -6.718 -2.903 1.00 89.81 174 PRO A O 1
ATOM 1410 N N . ALA A 1 175 ? 2.401 -4.616 -3.586 1.00 90.75 175 ALA A N 1
ATOM 1411 C CA . ALA A 1 175 ? 1.378 -3.992 -2.749 1.00 90.75 175 ALA A CA 1
ATOM 1412 C C . ALA A 1 175 ? -0.042 -4.447 -3.094 1.00 90.75 175 ALA A C 1
ATOM 1414 O O . ALA A 1 175 ? -0.884 -4.647 -2.217 1.00 90.75 175 ALA A O 1
ATOM 1415 N N . VAL A 1 176 ? -0.298 -4.625 -4.390 1.00 92.12 176 VAL A N 1
ATOM 1416 C CA . VAL A 1 176 ? -1.543 -5.175 -4.916 1.00 92.12 176 VAL A CA 1
ATOM 1417 C C . VAL A 1 176 ? -1.185 -6.293 -5.899 1.00 92.12 176 VAL A C 1
ATOM 1419 O O . VAL A 1 176 ? -0.465 -6.033 -6.867 1.00 92.12 176 VAL A O 1
ATOM 1422 N N . PRO A 1 177 ? -1.645 -7.537 -5.677 1.00 91.94 177 PRO A N 1
ATOM 1423 C CA . PRO A 1 177 ? -1.441 -8.620 -6.626 1.00 91.94 177 PRO A CA 1
ATOM 1424 C C . PRO A 1 177 ? -2.214 -8.350 -7.919 1.00 91.94 177 PRO A C 1
ATOM 1426 O O . PRO A 1 177 ? -3.356 -7.885 -7.900 1.00 91.94 177 PRO A O 1
ATOM 1429 N N . ILE A 1 178 ? -1.590 -8.671 -9.048 1.00 92.69 178 ILE A N 1
ATOM 1430 C CA . ILE A 1 178 ? -2.171 -8.490 -10.377 1.00 92.69 178 ILE A CA 1
ATOM 1431 C C . ILE A 1 178 ? -2.686 -9.847 -10.849 1.00 92.69 178 ILE A C 1
ATOM 1433 O O . ILE A 1 178 ? -1.928 -10.816 -10.886 1.00 92.69 178 ILE A O 1
ATOM 1437 N N . LYS A 1 179 ? -3.963 -9.917 -11.222 1.00 91.62 179 LYS A N 1
ATOM 1438 C CA . LYS A 1 179 ? -4.605 -11.125 -11.741 1.00 91.62 179 LYS A CA 1
ATOM 1439 C C . LYS A 1 179 ? -4.907 -10.941 -13.222 1.00 91.62 179 LYS A C 1
ATOM 1441 O O . LYS A 1 179 ? -5.585 -9.993 -13.617 1.00 91.62 179 LYS A O 1
ATOM 1446 N N . CYS A 1 180 ? -4.382 -11.853 -14.031 1.00 90.50 180 CYS A N 1
ATOM 1447 C CA . CYS A 1 180 ? -4.664 -11.916 -15.456 1.00 90.50 180 CYS A CA 1
ATOM 1448 C C . CYS A 1 180 ? -5.975 -12.675 -15.679 1.00 90.50 180 CYS A C 1
ATOM 1450 O O . CYS A 1 180 ? -6.106 -13.823 -15.255 1.00 90.50 180 CYS A O 1
ATOM 1452 N N . VAL A 1 181 ? -6.955 -12.009 -16.291 1.00 87.62 181 VAL A N 1
ATOM 1453 C CA . VAL A 1 181 ? -8.258 -12.593 -16.620 1.00 87.62 181 VAL A CA 1
ATOM 1454 C C . VAL A 1 181 ? -8.545 -12.290 -18.095 1.00 87.62 181 VAL A C 1
ATOM 1456 O O . VAL A 1 181 ? -8.839 -11.140 -18.418 1.00 87.62 181 VAL A O 1
ATOM 1459 N N . PRO A 1 182 ? -8.451 -13.289 -18.995 1.00 84.56 182 PRO A N 1
ATOM 1460 C CA . PRO A 1 182 ? -8.614 -13.072 -20.435 1.00 84.56 182 PRO A CA 1
ATOM 1461 C C . PRO A 1 182 ? -10.010 -12.588 -20.843 1.00 84.56 182 PRO A C 1
ATOM 1463 O O . PR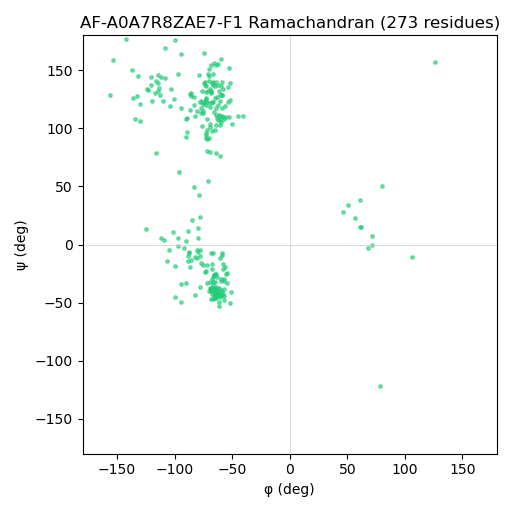O A 1 182 ? -10.141 -11.713 -21.697 1.00 84.56 182 PRO A O 1
ATOM 1466 N N . SER A 1 183 ? -11.055 -13.125 -20.203 1.00 82.62 183 SER A N 1
ATOM 1467 C CA . SER A 1 183 ? -12.441 -12.710 -20.432 1.00 82.62 183 SER A CA 1
ATOM 1468 C C . SER A 1 183 ? -12.952 -11.836 -19.292 1.00 82.62 183 SER A C 1
ATOM 1470 O O . SER A 1 183 ? -13.067 -12.279 -18.147 1.00 82.62 183 SER A O 1
ATOM 1472 N N . LYS A 1 184 ? -13.324 -10.597 -19.618 1.00 78.44 184 LYS A N 1
ATOM 1473 C CA . LYS A 1 184 ? -13.850 -9.624 -18.649 1.00 78.44 184 LYS A CA 1
ATOM 1474 C C . LYS A 1 184 ? -15.325 -9.836 -18.305 1.00 78.44 184 LYS A C 1
ATOM 1476 O O . LYS A 1 184 ? -15.825 -9.171 -17.402 1.00 78.44 184 LYS A O 1
ATOM 1481 N N . SER A 1 185 ? -16.020 -10.756 -18.982 1.00 75.00 185 SER A N 1
ATOM 1482 C CA . SER A 1 185 ? -17.471 -10.965 -18.827 1.00 75.00 185 SER A CA 1
ATOM 1483 C C . SER A 1 185 ? -17.889 -11.267 -17.385 1.00 75.00 185 SER A C 1
ATOM 1485 O O . SER A 1 185 ? -18.977 -10.898 -16.962 1.00 75.00 185 SER A O 1
ATOM 1487 N N . ASN A 1 186 ? -17.003 -11.897 -16.611 1.00 77.94 186 ASN A N 1
ATOM 1488 C CA . ASN A 1 186 ? -17.289 -12.334 -15.246 1.00 77.94 186 ASN A CA 1
ATOM 1489 C C . ASN A 1 186 ? -16.800 -11.334 -14.180 1.00 77.94 186 ASN A C 1
ATOM 1491 O O . ASN A 1 186 ? -16.861 -11.627 -12.989 1.00 77.94 186 ASN A O 1
ATOM 1495 N N . MET A 1 187 ? -16.293 -10.163 -14.583 1.00 86.81 187 MET A N 1
ATOM 1496 C CA . MET A 1 187 ? -15.757 -9.143 -13.675 1.00 86.81 187 MET A CA 1
ATOM 1497 C C . MET A 1 187 ? -16.803 -8.075 -13.345 1.00 86.81 187 MET A C 1
ATOM 1499 O O . MET A 1 187 ? -16.628 -6.895 -13.651 1.00 86.81 187 MET A O 1
ATOM 1503 N N . MET A 1 188 ? -17.900 -8.487 -12.712 1.00 92.12 188 MET A N 1
ATOM 1504 C CA . MET A 1 188 ? -18.959 -7.583 -12.255 1.00 92.12 188 MET A CA 1
ATOM 1505 C C . MET A 1 188 ? -18.949 -7.456 -10.733 1.00 92.12 188 MET A C 1
ATOM 1507 O O . MET A 1 188 ? -18.684 -8.419 -10.015 1.00 92.12 188 MET A O 1
ATOM 1511 N N . CYS A 1 189 ? -19.231 -6.254 -10.235 1.00 93.69 189 CYS A N 1
ATOM 1512 C CA . CYS A 1 189 ? -19.409 -6.021 -8.806 1.00 93.69 189 CYS A CA 1
ATOM 1513 C C . CYS A 1 189 ? -20.691 -6.706 -8.310 1.00 93.69 189 CYS A C 1
ATOM 1515 O O . CYS A 1 189 ? -21.753 -6.498 -8.890 1.00 93.69 189 CYS A O 1
ATOM 1517 N N . GLY A 1 190 ? -20.616 -7.452 -7.207 1.00 90.88 190 GLY A N 1
ATOM 1518 C CA . GLY A 1 190 ? -21.773 -8.136 -6.621 1.00 90.88 190 GLY A CA 1
ATOM 1519 C C . GLY A 1 190 ? -22.833 -7.199 -6.033 1.00 90.88 190 GLY A C 1
ATOM 1520 O O . GLY A 1 190 ? -23.981 -7.600 -5.909 1.00 90.88 190 GLY A O 1
ATOM 1521 N N . GLU A 1 191 ? -22.465 -5.959 -5.699 1.00 90.56 191 GLU A N 1
ATOM 1522 C CA . GLU A 1 191 ? -23.379 -4.982 -5.083 1.00 90.56 191 GLU A CA 1
ATOM 1523 C C . GLU A 1 191 ? -24.038 -4.068 -6.122 1.00 90.56 191 GLU A C 1
ATOM 1525 O O . GLU A 1 191 ? -25.249 -3.889 -6.125 1.00 90.56 191 GLU A O 1
ATOM 1530 N N . CYS A 1 192 ? -23.246 -3.474 -7.020 1.00 91.88 192 CYS A N 1
ATOM 1531 C CA . CYS A 1 192 ? -23.747 -2.490 -7.986 1.00 91.88 192 CYS A CA 1
ATOM 1532 C C . CYS A 1 192 ? -23.877 -3.017 -9.420 1.00 91.88 192 CYS A C 1
ATOM 1534 O O . CYS A 1 192 ? -24.303 -2.268 -10.293 1.00 91.88 192 CYS A O 1
ATOM 1536 N N . GLY A 1 193 ? -23.448 -4.252 -9.702 1.00 90.94 193 GLY A N 1
ATOM 1537 C CA . GLY A 1 193 ? -23.509 -4.856 -11.040 1.00 90.94 193 GLY A CA 1
ATOM 1538 C C . GLY A 1 193 ? -22.583 -4.229 -12.089 1.00 90.94 193 GLY A C 1
ATOM 1539 O O . GLY A 1 193 ? -22.507 -4.718 -13.212 1.00 90.94 193 GLY A O 1
ATOM 1540 N N . MET A 1 194 ? -21.850 -3.162 -11.758 1.00 90.88 194 MET A N 1
ATOM 1541 C CA . MET A 1 194 ? -20.956 -2.499 -12.708 1.00 90.88 194 MET A CA 1
ATOM 1542 C C . MET A 1 194 ? -19.723 -3.353 -13.023 1.00 90.88 194 MET A C 1
ATOM 1544 O O . MET A 1 194 ? -19.174 -4.030 -12.148 1.00 90.88 194 MET A O 1
ATOM 1548 N N . THR A 1 195 ? -19.240 -3.253 -14.264 1.00 89.88 195 THR A N 1
ATOM 1549 C CA . THR A 1 195 ? -17.977 -3.866 -14.693 1.00 89.88 195 THR A CA 1
ATOM 1550 C C . THR A 1 195 ? -16.804 -3.264 -13.928 1.00 89.88 195 THR A C 1
ATOM 1552 O O . THR A 1 195 ? -16.626 -2.041 -13.914 1.00 89.88 195 THR A O 1
ATOM 1555 N N . LEU A 1 196 ? -15.987 -4.115 -13.321 1.00 90.50 196 LEU A N 1
ATOM 1556 C CA . LEU A 1 196 ? -14.808 -3.707 -12.569 1.00 90.50 196 LEU A CA 1
ATOM 1557 C C . LEU A 1 196 ? -13.716 -3.237 -13.529 1.00 90.50 196 LEU A C 1
ATOM 1559 O O . LEU A 1 196 ? -13.467 -3.867 -14.553 1.00 90.50 196 LEU A O 1
ATOM 1563 N N . LYS A 1 197 ? -13.062 -2.128 -13.185 1.00 86.19 197 LYS A N 1
ATOM 1564 C CA . LYS A 1 197 ? -11.917 -1.588 -13.921 1.00 86.19 197 LYS A CA 1
ATOM 1565 C C . LYS A 1 197 ? -10.821 -1.237 -12.923 1.00 86.19 197 LYS A C 1
ATOM 1567 O O . LYS A 1 197 ? -11.079 -0.513 -11.964 1.00 86.19 197 LYS A O 1
ATOM 1572 N N . GLY A 1 198 ? -9.605 -1.725 -13.156 1.00 89.31 198 GLY A N 1
ATOM 1573 C CA . GLY A 1 198 ? -8.449 -1.415 -12.308 1.00 89.31 198 GLY A CA 1
ATOM 1574 C C . GLY A 1 198 ? -8.414 -2.215 -11.002 1.00 89.31 198 GLY A C 1
ATOM 1575 O O . GLY A 1 198 ? -8.332 -3.443 -11.038 1.00 89.31 198 GLY A O 1
ATOM 1576 N N . ASP A 1 199 ? -8.409 -1.516 -9.862 1.00 92.69 199 ASP A N 1
ATOM 1577 C CA . ASP A 1 199 ? -8.332 -2.116 -8.524 1.00 92.69 199 ASP A CA 1
ATOM 1578 C C . ASP A 1 199 ? -9.726 -2.504 -8.006 1.00 92.69 199 ASP A C 1
ATOM 1580 O O . ASP A 1 199 ? -10.649 -1.689 -7.975 1.00 92.69 199 ASP A O 1
ATOM 1584 N N . TYR A 1 200 ? -9.861 -3.736 -7.525 1.00 94.00 200 TYR A N 1
ATOM 1585 C CA . TYR A 1 200 ? -11.091 -4.273 -6.945 1.00 94.00 200 TYR A CA 1
ATOM 1586 C C . TYR A 1 200 ? -10.783 -5.187 -5.752 1.00 94.00 200 TYR A C 1
ATOM 1588 O O . TYR A 1 200 ? -9.625 -5.421 -5.404 1.00 94.00 200 TYR A O 1
ATOM 1596 N N . TRP A 1 201 ? -11.825 -5.685 -5.092 1.00 94.75 201 TRP A N 1
ATOM 1597 C CA . TRP A 1 201 ? -11.719 -6.590 -3.951 1.00 94.75 201 TRP A CA 1
ATOM 1598 C C . TRP A 1 201 ? -12.358 -7.933 -4.281 1.00 94.75 201 TRP A C 1
ATOM 1600 O O . TRP A 1 201 ? -13.489 -7.974 -4.749 1.00 94.75 201 TRP A O 1
ATOM 1610 N N . GLU A 1 202 ? -11.642 -9.021 -4.018 1.00 93.56 202 GLU A N 1
ATOM 1611 C CA . GLU A 1 202 ? -12.093 -10.396 -4.245 1.00 93.56 202 GLU A CA 1
ATOM 1612 C C . GLU A 1 202 ? -12.232 -11.137 -2.908 1.00 93.56 202 GLU A C 1
ATOM 1614 O O . GLU A 1 202 ? -11.327 -11.108 -2.065 1.00 93.56 202 GLU A O 1
ATOM 1619 N N . HIS A 1 203 ? -13.366 -11.813 -2.715 1.00 93.25 203 HIS A N 1
ATOM 1620 C CA . HIS A 1 203 ? -13.565 -12.787 -1.644 1.00 93.25 203 HIS A CA 1
ATOM 1621 C C . HIS A 1 203 ? -13.266 -14.212 -2.127 1.00 93.25 203 HIS A C 1
ATOM 1623 O O . HIS A 1 203 ? -13.260 -14.500 -3.322 1.00 93.25 203 HIS A O 1
ATOM 1629 N N . ARG A 1 204 ? -13.091 -15.146 -1.185 1.00 87.88 204 ARG A N 1
ATOM 1630 C CA . ARG A 1 204 ? -12.895 -16.575 -1.495 1.00 87.88 204 ARG A CA 1
ATOM 1631 C C . ARG A 1 204 ? -14.071 -17.182 -2.264 1.00 87.88 204 ARG A C 1
ATOM 1633 O O . ARG A 1 204 ? -13.854 -18.027 -3.125 1.00 87.88 204 ARG A O 1
ATOM 1640 N N . ASP A 1 205 ? -15.277 -16.679 -2.020 1.00 86.88 205 ASP A N 1
ATOM 1641 C CA . ASP A 1 205 ? -16.513 -17.135 -2.673 1.00 86.88 205 ASP A CA 1
ATOM 1642 C C . ASP A 1 205 ? -16.695 -16.540 -4.082 1.00 86.88 205 ASP A C 1
ATOM 1644 O O . ASP A 1 205 ? -17.786 -16.588 -4.641 1.00 86.88 205 ASP A O 1
ATOM 1648 N N . ARG A 1 206 ? -15.637 -15.943 -4.656 1.00 84.69 206 ARG A N 1
ATOM 1649 C CA . ARG A 1 206 ? -15.631 -15.256 -5.960 1.00 84.69 206 ARG A CA 1
ATOM 1650 C C . ARG A 1 206 ? -16.560 -14.042 -6.042 1.00 84.69 206 ARG A C 1
ATOM 1652 O O . ARG A 1 206 ? -16.811 -13.541 -7.134 1.00 84.69 206 ARG A O 1
ATOM 1659 N N . THR A 1 207 ? -17.034 -13.529 -4.908 1.00 91.19 207 THR A N 1
ATOM 1660 C CA . THR A 1 207 ? -17.723 -12.239 -4.873 1.00 91.19 207 THR A CA 1
ATOM 1661 C C . THR A 1 207 ? -16.706 -11.122 -5.071 1.00 91.19 207 THR A C 1
ATOM 1663 O O . THR A 1 207 ? -15.642 -11.099 -4.441 1.00 91.19 207 THR A O 1
ATOM 1666 N N . LEU A 1 208 ? -17.025 -10.208 -5.983 1.00 93.62 208 LEU A N 1
ATOM 1667 C CA . LEU A 1 208 ? -16.160 -9.093 -6.336 1.00 93.62 208 LEU A CA 1
ATOM 1668 C C . LEU A 1 208 ? -16.813 -7.776 -5.926 1.00 93.62 208 LEU A C 1
ATOM 1670 O O . LEU A 1 208 ? -18.013 -7.585 -6.116 1.00 93.62 208 LEU A O 1
ATOM 1674 N N . LEU A 1 209 ? -16.021 -6.852 -5.393 1.00 93.94 209 LEU A N 1
ATOM 1675 C CA . LEU A 1 209 ? -16.466 -5.519 -4.999 1.00 93.94 209 LEU A CA 1
ATOM 1676 C C . LEU A 1 209 ? -15.625 -4.452 -5.692 1.00 93.94 209 LEU A C 1
ATOM 1678 O O . LEU A 1 209 ? -14.393 -4.515 -5.700 1.00 93.94 209 LEU A O 1
ATOM 1682 N N . CYS A 1 210 ? -16.290 -3.438 -6.241 1.00 93.75 210 CYS A N 1
ATOM 1683 C CA . CYS A 1 210 ? -15.613 -2.247 -6.738 1.00 93.75 210 CYS A CA 1
ATOM 1684 C C . CYS A 1 210 ? -15.147 -1.355 -5.577 1.00 93.75 210 CYS A C 1
ATOM 1686 O O . CYS A 1 210 ? -15.596 -1.488 -4.436 1.00 93.75 210 CYS A O 1
ATOM 1688 N N . GLN A 1 211 ? -14.260 -0.407 -5.876 1.00 91.62 211 GLN A N 1
ATOM 1689 C CA . GLN A 1 211 ? -13.724 0.514 -4.875 1.00 91.62 211 GLN A CA 1
ATOM 1690 C C . GLN A 1 211 ? -14.806 1.340 -4.174 1.00 91.62 211 GLN A C 1
ATOM 1692 O O . GLN A 1 211 ? -14.758 1.479 -2.953 1.00 91.62 211 GLN A O 1
ATOM 1697 N N . SER A 1 212 ? -15.789 1.863 -4.911 1.00 91.94 212 SER A N 1
ATOM 1698 C CA . SER A 1 212 ? -16.859 2.677 -4.326 1.00 91.94 212 SER A CA 1
ATOM 1699 C C . SER A 1 212 ? -17.722 1.868 -3.358 1.00 91.94 212 SER A C 1
ATOM 1701 O O . SER A 1 212 ? -17.931 2.311 -2.231 1.00 91.94 212 SER A O 1
ATOM 1703 N N . CYS A 1 213 ? -18.136 0.657 -3.747 1.00 91.88 213 CYS A N 1
ATOM 1704 C CA . CYS A 1 213 ? -18.893 -0.245 -2.878 1.00 91.88 213 CYS A CA 1
ATOM 1705 C C . CYS A 1 213 ? -18.070 -0.711 -1.670 1.00 91.88 213 CYS A C 1
ATOM 1707 O O . CYS A 1 213 ? -18.586 -0.785 -0.561 1.00 91.88 213 CYS A O 1
ATOM 1709 N N . MET A 1 214 ? -16.772 -0.986 -1.838 1.00 91.69 214 MET A N 1
ATOM 1710 C CA . MET A 1 214 ? -15.914 -1.355 -0.709 1.00 91.69 214 MET A CA 1
ATOM 1711 C C . MET A 1 214 ? -15.818 -0.218 0.316 1.00 91.69 214 MET A C 1
ATOM 1713 O O . MET A 1 214 ? -15.878 -0.455 1.523 1.00 91.69 214 MET A O 1
ATOM 1717 N N . VAL A 1 215 ? -15.672 1.024 -0.152 1.00 89.62 215 VAL A N 1
ATOM 1718 C CA . VAL A 1 215 ? -15.623 2.203 0.719 1.00 89.62 215 VAL A CA 1
ATOM 1719 C C . VAL A 1 215 ? -16.971 2.422 1.403 1.00 89.62 215 VAL A C 1
ATOM 1721 O O . VAL A 1 215 ? -16.993 2.578 2.623 1.00 89.62 215 VAL A O 1
ATOM 1724 N N . SER A 1 216 ? -18.089 2.358 0.674 1.00 89.56 216 SER A N 1
ATOM 1725 C CA . SER A 1 216 ? -19.421 2.528 1.268 1.00 89.56 216 SER A CA 1
ATOM 1726 C C . SER A 1 216 ? -19.704 1.461 2.330 1.00 89.56 216 SER A C 1
ATOM 1728 O O . SER A 1 216 ? -20.092 1.790 3.451 1.00 89.56 216 SER A O 1
ATOM 1730 N N . LEU A 1 217 ? -19.400 0.193 2.051 1.00 88.50 217 LEU A N 1
ATOM 1731 C CA . LEU A 1 217 ? -19.576 -0.896 3.013 1.00 88.50 217 LEU A CA 1
ATOM 1732 C C . LEU A 1 217 ? -18.657 -0.758 4.236 1.00 88.50 217 LEU A C 1
ATOM 1734 O O . LEU A 1 217 ? -19.059 -1.122 5.338 1.00 88.50 217 LEU A O 1
ATOM 1738 N N . ARG A 1 218 ? -17.445 -0.202 4.084 1.00 86.25 218 ARG A N 1
ATOM 1739 C CA . ARG A 1 218 ? -16.558 0.106 5.224 1.00 86.25 218 ARG A CA 1
ATOM 1740 C C . ARG A 1 218 ? -17.086 1.245 6.094 1.00 86.25 218 ARG A C 1
ATOM 1742 O O . ARG A 1 218 ? -16.824 1.245 7.298 1.00 86.25 218 ARG A O 1
ATOM 1749 N N . THR A 1 219 ? -17.789 2.213 5.504 1.00 84.06 219 THR A N 1
ATOM 1750 C CA . THR A 1 219 ? -18.391 3.320 6.263 1.00 84.06 219 THR A CA 1
ATOM 1751 C C . THR A 1 219 ? -19.588 2.873 7.097 1.00 84.06 219 THR A C 1
ATOM 1753 O O . THR A 1 219 ? -19.771 3.378 8.205 1.00 84.06 219 THR A O 1
ATOM 1756 N N . ILE A 1 220 ? -20.351 1.885 6.620 1.00 77.56 220 ILE A N 1
ATOM 1757 C CA . ILE A 1 220 ? -21.487 1.305 7.341 1.00 77.56 220 ILE A CA 1
ATOM 1758 C C . ILE A 1 220 ? -20.960 0.503 8.548 1.00 77.56 220 ILE A C 1
ATOM 1760 O O . ILE A 1 220 ? -20.126 -0.394 8.426 1.00 77.56 220 ILE A O 1
ATOM 1764 N N . GLN A 1 221 ? -21.402 0.862 9.757 1.00 64.94 221 GLN A N 1
ATOM 1765 C CA . GLN A 1 221 ? -20.804 0.419 11.029 1.00 64.94 221 GLN A CA 1
ATOM 1766 C C . GLN A 1 221 ? -21.314 -0.941 11.545 1.00 64.94 221 GLN A C 1
ATOM 1768 O O . GLN A 1 221 ? -21.147 -1.251 12.726 1.00 64.94 221 GLN A O 1
ATOM 1773 N N . ASP A 1 222 ? -21.879 -1.794 10.694 1.00 74.94 222 ASP A N 1
ATOM 1774 C CA . ASP A 1 222 ? -22.347 -3.107 11.135 1.00 74.94 222 ASP A CA 1
ATOM 1775 C C . ASP A 1 222 ? -21.169 -4.043 11.437 1.00 74.94 222 ASP A C 1
ATOM 1777 O O . ASP A 1 222 ? -20.316 -4.331 10.590 1.00 74.94 222 ASP A O 1
ATOM 1781 N N . LYS A 1 223 ? -21.120 -4.561 12.674 1.00 72.12 223 LYS A N 1
ATOM 1782 C CA . LYS A 1 223 ? -20.028 -5.433 13.154 1.00 72.12 223 LYS A CA 1
ATOM 1783 C C . LYS A 1 223 ? -19.845 -6.676 12.274 1.00 72.12 223 LYS A C 1
ATOM 1785 O O . LYS A 1 223 ? -18.713 -7.089 12.024 1.00 72.12 223 LYS A O 1
ATOM 1790 N N . ASN A 1 224 ? -20.946 -7.255 11.794 1.00 74.75 224 ASN A N 1
ATOM 1791 C CA . ASN A 1 224 ? -20.926 -8.444 10.938 1.00 74.75 224 ASN A CA 1
ATOM 1792 C C . ASN A 1 224 ? -20.378 -8.127 9.543 1.00 74.75 224 ASN A C 1
ATOM 1794 O O . ASN A 1 224 ? -19.569 -8.889 9.013 1.00 74.75 224 ASN A O 1
ATOM 1798 N N . THR A 1 225 ? -20.748 -6.976 8.986 1.00 79.44 225 THR A N 1
ATOM 1799 C CA . THR A 1 225 ? -20.280 -6.507 7.679 1.00 79.44 225 THR A CA 1
ATOM 1800 C C . THR A 1 225 ? -18.779 -6.252 7.716 1.00 79.44 225 THR A C 1
ATOM 1802 O O . THR A 1 225 ? -18.048 -6.801 6.898 1.00 79.44 225 THR A O 1
ATOM 1805 N N . LYS A 1 226 ? -18.269 -5.568 8.748 1.00 82.19 226 LYS A N 1
ATOM 1806 C CA . LYS A 1 226 ? -16.820 -5.354 8.914 1.00 82.19 226 LYS A CA 1
ATOM 1807 C C . LYS A 1 226 ? -16.017 -6.651 8.959 1.00 82.19 226 LYS A C 1
ATOM 1809 O O . LYS A 1 226 ? -14.986 -6.742 8.300 1.00 82.19 226 LYS A O 1
ATOM 1814 N N . ARG A 1 227 ? -16.488 -7.663 9.700 1.00 84.38 227 ARG A N 1
ATOM 1815 C CA . ARG A 1 227 ? -15.820 -8.976 9.761 1.00 84.38 227 ARG A CA 1
ATOM 1816 C C . ARG A 1 227 ? -15.757 -9.645 8.390 1.00 84.38 227 ARG A C 1
ATOM 1818 O O . ARG A 1 227 ? -14.706 -10.165 8.034 1.00 84.38 227 ARG A O 1
ATOM 1825 N N . LYS A 1 228 ? -16.842 -9.589 7.611 1.00 86.06 228 LYS A N 1
ATOM 1826 C CA . LYS A 1 228 ? -16.858 -10.104 6.233 1.00 86.06 228 LYS A CA 1
ATOM 1827 C C . LYS A 1 228 ? -15.868 -9.346 5.342 1.00 86.06 228 LYS A C 1
ATOM 1829 O O . LYS A 1 228 ? -15.096 -9.977 4.629 1.00 86.06 228 LYS A O 1
ATOM 1834 N N . LEU A 1 229 ? -15.826 -8.014 5.437 1.00 88.75 229 LEU A N 1
ATOM 1835 C CA . LEU A 1 229 ? -14.944 -7.160 4.631 1.00 88.75 229 LEU A CA 1
ATOM 1836 C C . LEU A 1 229 ? -13.444 -7.390 4.885 1.00 88.75 229 LEU A C 1
ATOM 1838 O O . LEU A 1 229 ? -12.642 -7.143 3.988 1.00 88.75 229 LEU A O 1
ATOM 1842 N N . LEU A 1 230 ? -13.049 -7.879 6.067 1.00 88.69 230 LEU A N 1
ATOM 1843 C CA . LEU A 1 230 ? -11.649 -8.224 6.363 1.00 88.69 230 LEU A CA 1
ATOM 1844 C C . LEU A 1 230 ? -11.131 -9.398 5.520 1.00 88.69 230 LEU A C 1
ATOM 1846 O O . LEU A 1 230 ? -9.931 -9.488 5.271 1.00 88.69 230 LEU A O 1
ATOM 1850 N N . ASN A 1 231 ? -12.021 -10.282 5.064 1.00 91.25 231 ASN A N 1
ATOM 1851 C CA . ASN A 1 231 ? -11.646 -11.441 4.254 1.00 91.25 231 ASN A CA 1
ATOM 1852 C C . ASN A 1 231 ? -11.433 -11.099 2.774 1.00 91.25 231 ASN A C 1
ATOM 1854 O O . ASN A 1 231 ? -10.910 -11.929 2.026 1.00 91.25 231 ASN A O 1
ATOM 1858 N N . PHE A 1 232 ? -11.834 -9.902 2.341 1.00 93.38 232 PHE A N 1
ATOM 1859 C CA . PHE A 1 232 ? -11.634 -9.455 0.970 1.00 93.38 232 PHE A CA 1
ATOM 1860 C C . PHE A 1 232 ? -10.182 -9.048 0.741 1.00 93.38 232 PHE A C 1
ATOM 1862 O O . PHE A 1 232 ? -9.603 -8.265 1.496 1.00 93.38 232 PHE A O 1
ATOM 1869 N N . LYS A 1 233 ? -9.605 -9.534 -0.356 1.00 93.00 233 LYS A N 1
ATOM 1870 C CA . LYS A 1 233 ? -8.256 -9.171 -0.789 1.00 93.00 233 LYS A CA 1
ATOM 1871 C C . LYS A 1 233 ? -8.340 -8.178 -1.933 1.00 93.00 233 LYS A C 1
ATOM 1873 O O . LYS A 1 233 ? -9.098 -8.385 -2.875 1.00 93.00 233 LYS A O 1
ATOM 1878 N N . LYS A 1 234 ? -7.547 -7.112 -1.858 1.00 93.38 234 LYS A N 1
ATOM 1879 C CA . LYS A 1 234 ? -7.413 -6.163 -2.962 1.00 93.38 234 LYS A CA 1
ATOM 1880 C C . LYS A 1 234 ? -6.631 -6.826 -4.099 1.00 93.38 234 LYS A C 1
ATOM 1882 O O . LYS A 1 234 ? -5.587 -7.421 -3.843 1.00 93.38 234 LYS A O 1
ATOM 1887 N N . VAL A 1 235 ? -7.130 -6.726 -5.325 1.00 93.50 235 VAL A N 1
ATOM 1888 C CA . VAL A 1 235 ? -6.553 -7.306 -6.545 1.00 93.50 235 VAL A CA 1
ATOM 1889 C C . VAL A 1 235 ? -6.640 -6.272 -7.664 1.00 93.50 235 VAL A C 1
ATOM 1891 O O . VAL A 1 235 ? -7.545 -5.438 -7.677 1.00 93.50 235 VAL A O 1
ATOM 1894 N N . ARG A 1 236 ? -5.694 -6.316 -8.602 1.00 92.19 236 ARG A N 1
ATOM 1895 C CA . ARG A 1 236 ? -5.677 -5.465 -9.793 1.00 92.19 236 ARG A CA 1
ATOM 1896 C C . ARG A 1 236 ? -5.820 -6.290 -11.066 1.00 92.19 236 ARG A C 1
ATOM 1898 O O . ARG A 1 236 ? -5.237 -7.364 -11.193 1.00 92.19 236 ARG A O 1
ATOM 1905 N N . GLU A 1 237 ? -6.573 -5.767 -12.021 1.00 91.69 237 GLU A N 1
ATOM 1906 C CA . GLU A 1 237 ? -6.712 -6.328 -13.368 1.00 91.69 237 GLU A CA 1
ATOM 1907 C C . GLU A 1 237 ? -5.425 -6.176 -14.207 1.00 91.69 237 GLU A C 1
ATOM 1909 O O . GLU A 1 237 ? -4.686 -5.207 -14.053 1.00 91.69 237 GLU A O 1
ATOM 1914 N N . CYS A 1 238 ? -5.163 -7.086 -15.149 1.00 90.94 238 CYS A N 1
ATOM 1915 C CA . CYS A 1 238 ? -3.989 -7.032 -16.033 1.00 90.94 238 CYS A CA 1
ATOM 1916 C C . CYS A 1 238 ? -4.070 -6.033 -17.207 1.00 90.94 238 CYS A C 1
ATOM 1918 O O . CYS A 1 238 ? -3.071 -5.854 -17.902 1.00 90.94 238 CYS A O 1
ATOM 1920 N N . SER A 1 239 ? -5.205 -5.359 -17.418 1.00 89.88 239 SER A N 1
ATOM 1921 C CA . SER A 1 239 ? -5.477 -4.531 -18.611 1.00 89.88 239 SER A CA 1
ATOM 1922 C C . SER A 1 239 ? -4.464 -3.422 -18.911 1.00 89.88 239 SER A C 1
ATOM 1924 O O . SER A 1 239 ? -4.333 -3.009 -20.056 1.00 89.88 239 SER A O 1
ATOM 1926 N N . PHE A 1 240 ? -3.746 -2.919 -17.906 1.00 90.00 240 PHE A N 1
ATOM 1927 C CA . PHE A 1 240 ? -2.715 -1.889 -18.096 1.00 90.00 240 PHE A CA 1
ATOM 1928 C C . PHE A 1 240 ? -1.357 -2.461 -18.544 1.00 90.00 240 PHE A C 1
ATOM 1930 O O . PHE A 1 240 ? -0.452 -1.711 -18.897 1.00 90.00 240 PHE A O 1
ATOM 1937 N N . ILE A 1 241 ? -1.193 -3.785 -18.488 1.00 93.31 241 ILE A N 1
ATOM 1938 C CA . ILE A 1 241 ? 0.041 -4.498 -18.840 1.00 93.31 241 ILE A CA 1
ATOM 1939 C C . ILE A 1 241 ? -0.081 -5.074 -20.238 1.00 93.31 241 ILE A C 1
ATOM 1941 O O . ILE A 1 241 ? 0.862 -4.985 -21.021 1.00 93.31 241 ILE A O 1
ATOM 1945 N N . HIS A 1 242 ? -1.223 -5.693 -20.528 1.00 92.00 242 HIS A N 1
ATOM 1946 C CA . HIS A 1 242 ? -1.504 -6.329 -21.802 1.00 92.00 242 HIS A CA 1
ATOM 1947 C C . HIS A 1 242 ? -3.006 -6.371 -22.090 1.00 92.00 242 HIS A C 1
ATOM 1949 O O . HIS A 1 242 ? -3.834 -6.299 -21.181 1.00 92.00 242 HIS A O 1
ATOM 1955 N N . HIS A 1 243 ? -3.341 -6.518 -23.368 1.00 91.38 243 HIS A N 1
ATOM 1956 C CA . HIS A 1 243 ? -4.708 -6.609 -23.863 1.00 91.38 243 HIS A CA 1
ATOM 1957 C C . HIS A 1 243 ? -4.985 -7.996 -24.450 1.00 91.38 243 HIS A C 1
ATOM 1959 O O . HIS A 1 243 ? -4.165 -8.506 -25.205 1.00 91.38 243 HIS A O 1
ATOM 1965 N N . HIS A 1 244 ? -6.129 -8.598 -24.115 1.00 88.38 244 HIS A N 1
ATOM 1966 C CA . HIS A 1 244 ? -6.466 -9.970 -24.520 1.00 88.38 244 HIS A CA 1
ATOM 1967 C C . HIS A 1 244 ? -7.399 -10.085 -25.731 1.00 88.38 244 HIS A C 1
ATOM 1969 O O . HIS A 1 244 ? -7.496 -11.157 -26.316 1.00 88.38 244 HIS A O 1
ATOM 1975 N N . GLU A 1 245 ? -8.132 -9.027 -26.096 1.00 86.50 245 GLU A N 1
ATOM 1976 C CA . GLU A 1 245 ? -9.149 -9.084 -27.170 1.00 86.50 245 GLU A CA 1
ATOM 1977 C C . GLU A 1 245 ? -10.146 -10.255 -27.013 1.00 86.50 245 GLU A C 1
ATOM 1979 O O . GLU A 1 245 ? -10.600 -10.838 -27.989 1.00 86.50 245 GLU A O 1
ATOM 1984 N N . ASN A 1 246 ? -10.485 -10.622 -25.768 1.00 83.44 246 ASN A N 1
ATOM 1985 C CA . ASN A 1 246 ? -11.305 -11.795 -25.416 1.00 83.44 246 ASN A CA 1
ATOM 1986 C C . ASN A 1 246 ? -10.719 -13.157 -25.843 1.00 83.44 246 ASN A C 1
ATOM 1988 O O . ASN A 1 246 ? -11.417 -14.169 -25.815 1.00 83.44 246 ASN A O 1
ATOM 1992 N N . THR A 1 247 ? -9.437 -13.203 -26.194 1.00 86.69 247 THR A N 1
ATOM 1993 C CA . THR A 1 247 ? -8.687 -14.425 -26.496 1.00 86.69 247 THR A CA 1
ATOM 1994 C C . THR A 1 247 ? -7.688 -14.740 -25.383 1.00 86.69 247 THR A C 1
ATOM 1996 O O . THR A 1 247 ? -7.446 -13.940 -24.481 1.00 86.69 247 THR A O 1
ATOM 1999 N N . THR A 1 248 ? -7.095 -15.931 -25.416 1.00 86.00 248 THR A N 1
ATOM 2000 C CA . THR A 1 248 ? -6.012 -16.303 -24.492 1.00 86.00 248 THR A CA 1
ATOM 2001 C C . THR A 1 248 ? -4.691 -15.605 -24.822 1.00 86.00 248 THR A C 1
ATOM 2003 O O . THR A 1 248 ? -3.846 -15.458 -23.938 1.00 86.00 248 THR A O 1
ATOM 2006 N N . ALA A 1 249 ? -4.513 -15.155 -26.068 1.00 88.38 249 ALA A N 1
ATOM 2007 C CA . ALA A 1 249 ? -3.353 -14.381 -26.484 1.00 88.38 249 ALA A CA 1
ATOM 2008 C C . ALA A 1 249 ? -3.363 -12.993 -25.827 1.00 88.38 249 ALA A C 1
ATOM 2010 O O . ALA A 1 249 ? -4.413 -12.488 -25.429 1.00 88.38 249 ALA A O 1
ATOM 2011 N N . ALA A 1 250 ? -2.185 -12.386 -25.670 1.00 90.75 250 ALA A N 1
ATOM 2012 C CA . ALA A 1 250 ? -2.053 -11.085 -25.029 1.00 90.75 250 ALA A CA 1
ATOM 2013 C C . ALA A 1 250 ? -1.093 -10.179 -25.804 1.00 90.75 250 ALA A C 1
ATOM 2015 O O . ALA A 1 250 ? 0.063 -10.532 -26.036 1.00 90.75 250 ALA A O 1
ATOM 2016 N N . ILE A 1 251 ? -1.564 -8.985 -26.152 1.00 92.31 251 ILE A N 1
ATOM 2017 C CA . ILE A 1 251 ? -0.760 -7.917 -26.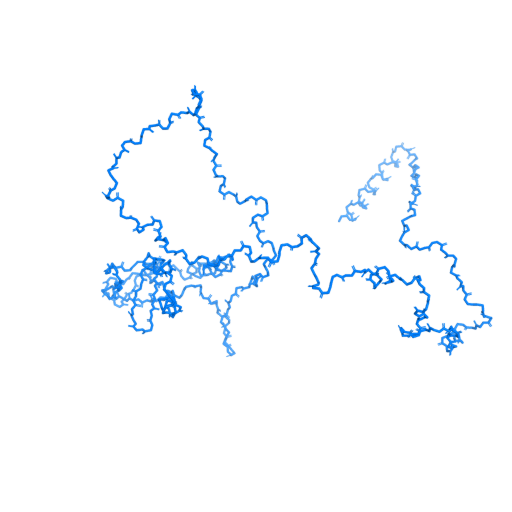743 1.00 92.31 251 ILE A CA 1
ATOM 2018 C C . ILE A 1 251 ? -0.138 -7.123 -25.598 1.00 92.31 251 ILE A C 1
ATOM 2020 O O . ILE A 1 251 ? -0.854 -6.517 -24.800 1.00 92.31 251 ILE A O 1
ATOM 2024 N N . ILE A 1 252 ? 1.189 -7.141 -25.487 1.00 94.19 252 ILE A N 1
ATOM 2025 C CA . ILE A 1 252 ? 1.916 -6.467 -24.404 1.00 94.19 252 ILE A CA 1
ATOM 2026 C C . ILE A 1 252 ? 1.879 -4.951 -24.631 1.00 94.19 252 ILE A C 1
ATOM 2028 O O . ILE A 1 252 ? 2.377 -4.455 -25.635 1.00 94.19 252 ILE A O 1
ATOM 2032 N N . LEU A 1 253 ? 1.317 -4.219 -23.669 1.00 93.56 253 LEU A N 1
ATOM 2033 C CA . LEU A 1 253 ? 1.257 -2.754 -23.660 1.00 93.56 253 LEU A CA 1
ATOM 2034 C C . LEU A 1 253 ? 2.421 -2.143 -22.871 1.00 93.56 253 LEU A C 1
ATOM 2036 O O . LEU A 1 253 ? 2.913 -1.071 -23.212 1.00 93.56 253 LEU A O 1
ATOM 2040 N N . MET A 1 254 ? 2.860 -2.813 -21.800 1.00 93.25 254 MET A N 1
ATOM 2041 C CA . MET A 1 254 ? 3.901 -2.311 -20.904 1.00 93.25 254 MET A CA 1
ATOM 2042 C C . MET A 1 254 ? 5.075 -3.285 -20.800 1.00 93.25 254 MET A C 1
ATOM 2044 O O . MET A 1 254 ? 4.899 -4.472 -20.537 1.00 93.25 254 MET A O 1
ATOM 2048 N N . ASP A 1 255 ? 6.292 -2.753 -20.922 1.00 95.56 255 ASP A N 1
ATOM 2049 C CA . ASP A 1 255 ? 7.518 -3.527 -20.730 1.00 95.56 255 ASP A CA 1
ATOM 2050 C C . ASP A 1 255 ? 7.697 -3.999 -19.271 1.00 95.56 255 ASP A C 1
ATOM 2052 O O . ASP A 1 255 ? 7.380 -3.307 -18.297 1.00 95.56 255 ASP A O 1
ATOM 2056 N N . SER A 1 256 ? 8.305 -5.173 -19.132 1.00 92.25 256 SER A N 1
ATOM 2057 C CA . SER A 1 256 ? 8.697 -5.831 -17.886 1.00 92.25 256 SER A CA 1
ATOM 2058 C C . SER A 1 256 ? 9.501 -4.934 -16.933 1.00 92.25 256 SER A C 1
ATOM 2060 O O . SER A 1 256 ? 9.265 -4.927 -15.719 1.00 92.25 256 SER A O 1
ATOM 2062 N N . LYS A 1 257 ? 10.431 -4.122 -17.455 1.00 95.06 257 LYS A N 1
ATOM 2063 C CA . LYS A 1 257 ? 11.255 -3.215 -16.644 1.00 95.06 257 LYS A CA 1
ATOM 2064 C C . LYS A 1 257 ? 10.415 -2.090 -16.050 1.00 95.06 257 LYS A C 1
ATOM 2066 O O . LYS A 1 257 ? 10.612 -1.714 -14.891 1.00 95.06 257 LYS A O 1
ATOM 2071 N N . SER A 1 258 ? 9.478 -1.566 -16.833 1.00 95.25 258 SER A N 1
ATOM 2072 C CA . SER A 1 258 ? 8.529 -0.538 -16.404 1.00 95.25 258 SER A CA 1
ATOM 2073 C C . SER A 1 258 ? 7.558 -1.087 -15.361 1.00 95.25 258 SER A C 1
ATOM 2075 O O . SER A 1 258 ? 7.378 -0.454 -14.320 1.00 95.25 258 SER A O 1
ATOM 2077 N N . LEU A 1 259 ? 7.050 -2.308 -15.560 1.00 93.69 259 LEU A N 1
ATOM 2078 C CA . LEU A 1 259 ? 6.216 -3.011 -14.584 1.00 93.69 259 LEU A CA 1
ATOM 2079 C C . LEU A 1 259 ? 6.930 -3.181 -13.237 1.00 93.69 259 LEU A C 1
ATOM 2081 O O . LEU A 1 259 ? 6.384 -2.834 -12.191 1.00 93.69 259 LEU A O 1
ATOM 2085 N N . ARG A 1 260 ? 8.186 -3.639 -13.252 1.00 93.06 260 ARG A N 1
ATOM 2086 C CA . ARG A 1 260 ? 8.980 -3.810 -12.027 1.00 93.06 260 ARG A CA 1
ATOM 2087 C C . ARG A 1 260 ? 9.227 -2.482 -11.308 1.00 93.06 260 ARG A C 1
ATOM 2089 O O . ARG A 1 260 ? 9.180 -2.421 -10.082 1.00 93.06 260 ARG A O 1
ATOM 2096 N N . ARG A 1 261 ? 9.483 -1.401 -12.055 1.00 94.56 261 ARG A N 1
ATOM 2097 C CA . ARG A 1 261 ? 9.620 -0.048 -11.486 1.00 94.56 261 ARG A CA 1
ATOM 2098 C C . ARG A 1 261 ? 8.323 0.427 -10.838 1.00 94.56 261 ARG A C 1
ATOM 2100 O O . ARG A 1 261 ? 8.394 1.025 -9.769 1.00 94.56 261 ARG A O 1
ATOM 2107 N N . LEU A 1 262 ? 7.175 0.168 -11.464 1.00 93.19 262 LEU A N 1
ATOM 2108 C CA . LEU A 1 262 ? 5.865 0.496 -10.907 1.00 93.19 262 LEU A CA 1
ATOM 2109 C C . LEU A 1 262 ? 5.636 -0.253 -9.590 1.00 93.19 262 LEU A C 1
ATOM 2111 O O . LEU A 1 262 ? 5.412 0.387 -8.569 1.00 93.19 262 LEU A O 1
ATOM 2115 N N . GLN A 1 263 ? 5.811 -1.576 -9.585 1.00 93.25 263 GLN A N 1
ATOM 2116 C CA . GLN A 1 263 ? 5.643 -2.401 -8.385 1.00 93.25 263 GLN A CA 1
ATOM 2117 C C . GLN A 1 263 ? 6.569 -1.969 -7.240 1.00 93.25 263 GLN A C 1
ATOM 2119 O O . GLN A 1 263 ? 6.123 -1.868 -6.102 1.00 93.25 263 GLN A O 1
ATOM 2124 N N . ASN A 1 264 ? 7.837 -1.651 -7.532 1.00 92.25 264 ASN A N 1
ATOM 2125 C CA . ASN A 1 264 ? 8.777 -1.134 -6.529 1.00 92.25 264 ASN A CA 1
ATOM 2126 C C . ASN A 1 264 ? 8.291 0.186 -5.909 1.00 92.25 264 ASN A C 1
ATOM 2128 O O . ASN A 1 264 ? 8.394 0.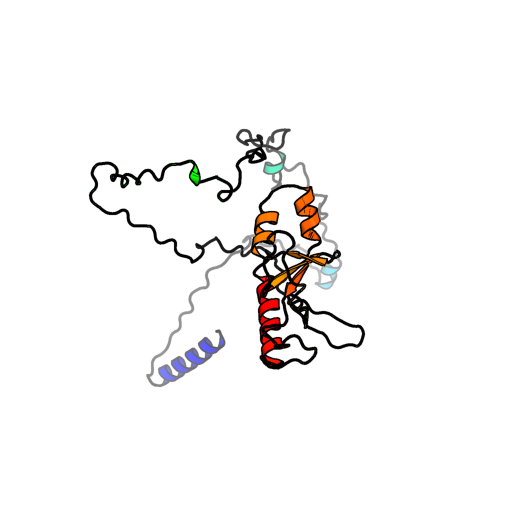369 -4.698 1.00 92.25 264 ASN A O 1
ATOM 2132 N N . LYS A 1 265 ? 7.777 1.113 -6.730 1.00 92.44 265 LYS A N 1
ATOM 2133 C CA . LYS A 1 265 ? 7.233 2.390 -6.245 1.00 92.44 265 LYS A CA 1
ATOM 2134 C C . LYS A 1 265 ? 5.999 2.166 -5.379 1.00 92.44 265 LYS A C 1
ATOM 2136 O O . LYS A 1 265 ? 5.881 2.779 -4.328 1.00 92.44 265 LYS A O 1
ATOM 2141 N N . GLU A 1 266 ? 5.096 1.288 -5.801 1.00 91.81 266 GLU A N 1
ATOM 2142 C CA . GLU A 1 266 ? 3.877 0.987 -5.048 1.00 91.81 266 GLU A CA 1
ATOM 2143 C C . GLU A 1 266 ? 4.176 0.312 -3.709 1.00 91.81 266 GLU A C 1
ATOM 2145 O O . GLU A 1 266 ? 3.633 0.735 -2.692 1.00 91.81 266 GLU A O 1
ATOM 2150 N N . ALA A 1 267 ? 5.079 -0.673 -3.690 1.00 90.88 267 ALA A N 1
ATOM 2151 C CA . ALA A 1 267 ? 5.519 -1.328 -2.460 1.00 90.88 267 ALA A CA 1
ATOM 2152 C C . ALA A 1 267 ? 6.161 -0.328 -1.487 1.00 90.88 267 ALA A C 1
ATOM 2154 O O . ALA A 1 267 ? 5.864 -0.350 -0.298 1.00 90.88 267 ALA A O 1
ATOM 2155 N N . TYR A 1 268 ? 6.965 0.607 -2.004 1.00 88.56 268 TYR A N 1
ATOM 2156 C CA . TYR A 1 268 ? 7.507 1.704 -1.204 1.00 88.56 268 TYR A CA 1
ATOM 2157 C C . TYR A 1 268 ? 6.400 2.600 -0.630 1.00 88.56 268 TYR A C 1
ATOM 2159 O O . TYR A 1 268 ? 6.387 2.873 0.566 1.00 88.56 268 TYR A O 1
ATOM 2167 N N . PHE A 1 269 ? 5.440 3.045 -1.449 1.00 87.06 269 PHE A N 1
ATOM 2168 C CA . PHE A 1 269 ? 4.371 3.937 -0.987 1.00 87.06 269 PHE A CA 1
ATOM 2169 C C . PHE A 1 269 ? 3.395 3.278 -0.007 1.00 87.06 269 PHE A C 1
ATOM 2171 O O . PHE A 1 269 ? 2.864 3.969 0.864 1.00 87.06 269 PHE A O 1
ATOM 2178 N N . GLN A 1 270 ? 3.180 1.966 -0.092 1.00 85.06 270 GLN A N 1
ATOM 2179 C CA . GLN A 1 270 ? 2.311 1.234 0.831 1.00 85.06 270 GLN A CA 1
ATOM 2180 C C . GLN A 1 270 ? 2.736 1.392 2.302 1.00 85.06 270 GLN A C 1
ATOM 2182 O O . GLN A 1 270 ? 1.887 1.431 3.190 1.00 85.06 270 GLN A O 1
ATOM 2187 N N . GLU A 1 271 ? 4.032 1.553 2.575 1.00 79.19 271 GLU A N 1
ATOM 2188 C CA . GLU A 1 271 ? 4.543 1.805 3.930 1.00 79.19 271 GLU A CA 1
ATOM 2189 C C . GLU A 1 271 ? 4.121 3.171 4.493 1.00 79.19 271 GLU A C 1
ATOM 2191 O O . GLU A 1 271 ? 4.019 3.372 5.709 1.00 79.19 271 GLU A O 1
ATOM 2196 N N . TYR A 1 272 ? 3.892 4.141 3.608 1.00 76.44 272 TYR A N 1
ATOM 2197 C CA . TYR A 1 272 ? 3.526 5.506 3.977 1.00 76.44 272 TYR A CA 1
ATOM 2198 C C . TYR A 1 272 ? 2.013 5.681 4.080 1.00 76.44 272 TYR A C 1
ATOM 2200 O O . TYR A 1 272 ? 1.545 6.433 4.942 1.00 76.44 272 TYR A O 1
ATOM 2208 N N . PHE A 1 273 ? 1.261 4.960 3.252 1.00 69.88 273 PHE A N 1
ATOM 2209 C CA . PHE A 1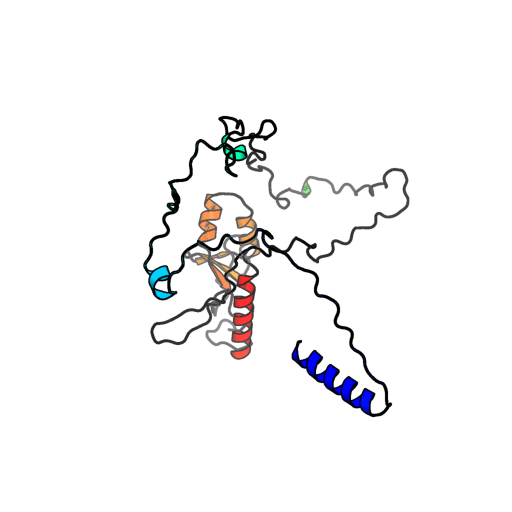 273 ? -0.190 5.047 3.157 1.00 69.88 273 PHE A CA 1
ATOM 2210 C C . PHE A 1 273 ? -0.828 3.718 3.579 1.00 69.88 273 PHE A C 1
ATOM 2212 O O . PHE A 1 273 ? -1.231 2.913 2.744 1.00 69.88 273 PHE A O 1
ATOM 2219 N N . GLN A 1 274 ? -0.928 3.477 4.889 1.00 56.91 274 GLN A N 1
ATOM 2220 C CA . GLN A 1 274 ? -1.836 2.446 5.399 1.00 56.91 274 GLN A CA 1
ATOM 2221 C C . GLN A 1 274 ? -3.256 3.030 5.448 1.00 56.91 274 GLN A C 1
ATOM 2223 O O . GLN A 1 274 ? -3.500 3.990 6.180 1.00 56.91 274 GLN A O 1
ATOM 2228 N N . CYS A 1 275 ? -4.154 2.476 4.625 1.00 43.09 275 CYS A N 1
ATOM 2229 C CA . CYS A 1 275 ? -5.601 2.722 4.647 1.00 43.09 275 CYS A CA 1
ATOM 2230 C C . CYS A 1 275 ? -6.328 1.763 5.591 1.00 43.09 275 CYS A C 1
ATOM 2232 O O . CYS A 1 275 ? -5.947 0.571 5.625 1.00 43.09 275 CYS A O 1
#